Protein AF-A0A1Y3B0F2-F1 (afdb_monomer_lite)

Sequence (289 aa):
STLLEQHYQLDPLVDNLKFLQNGIRQGRKKFSFGDLLLQFHRTFRITFISQYKSFLMQFIYFFFVIILINTFFDSKMTHANTCYSLESDDSFRNVTCRDKLYADALADDYKMNQWFFVILISMSMVSINSLIFDPILKVFRNEHRNRWYSLTTFFFPFMLIRSLQLTIVSLFIALCEYFTVDHLYIDNYHLNWTRFGNFFYFIWLNNCFQQSVGYLLCIIFLGKVEVAVVSSYIVVLCQQFFTGYMFNPYKMKTLPRIILRISEVLSFKTIPNGLMYTIYGLDRCEDET

Organism: Euroglyphus maynei (NCBI:txid6958)

InterPro domains:
  IPR013525 ABC-2 type transporter, transmembrane domain [PF01061] (48-278)

Radius of gyration: 26.37 Å; chains: 1; bounding box: 54×46×98 Å

Foldseek 3Di:
DDPVVVCVVCVVCPVVDDDPPPPDPPDAQDADPVLLVVLLVVLLCCVCPVCVVVLVVLLVVLLVQLLVLLVVFDLCLLVQQPADDPPDPDPPPPQDPVSVVVSVVSPLRVLVSVLSLLLVLLLVLLLSLLVVVQVVVVVVVVCSSVNVHHPCSNVVSNVVSVLVSLLVSLLSSLVSNCVSSPLCVLVVNDDDPVLSVLSSVLSSVSSSLSSVLSNVLSVVCRPNSVSSSVVSSVVSVVLSCLQPSPHDVVPPPPDDPVVNVVSVVSVSNVSSVSNSCSSNPPPSNVVPD

pLDDT: mean 83.91, std 12.56, range [32.62, 97.38]

Structure (mmCIF, N/CA/C/O backbone):
data_AF-A0A1Y3B0F2-F1
#
_entry.id   AF-A0A1Y3B0F2-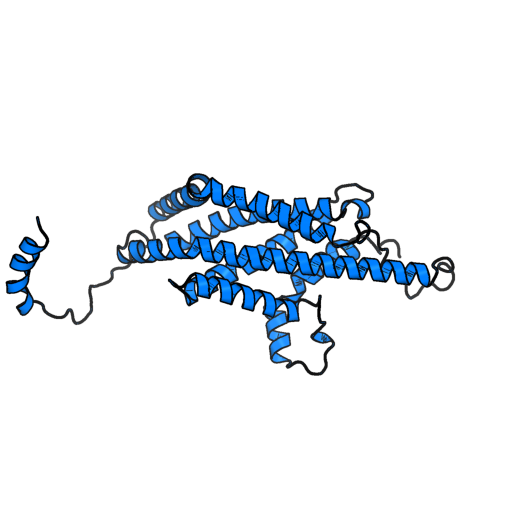F1
#
loop_
_atom_site.group_PDB
_atom_site.id
_atom_site.type_symbol
_atom_site.label_atom_id
_atom_site.label_alt_id
_atom_site.label_comp_id
_atom_site.label_asym_id
_atom_site.label_entity_id
_atom_site.label_seq_id
_atom_site.pdbx_PDB_ins_code
_atom_site.Cartn_x
_atom_site.Cartn_y
_atom_site.Cartn_z
_atom_site.occupancy
_atom_site.B_iso_or_equiv
_atom_site.auth_seq_id
_atom_site.auth_comp_id
_atom_site.auth_asym_id
_atom_site.auth_atom_id
_atom_site.pdbx_PDB_model_num
ATOM 1 N N . SER A 1 1 ? -14.941 13.681 48.321 1.00 50.34 1 SER A N 1
ATOM 2 C CA . SER A 1 1 ? -15.006 12.402 49.043 1.00 50.34 1 SER A CA 1
ATOM 3 C C . SER A 1 1 ? -13.716 11.661 48.776 1.00 50.34 1 SER A C 1
ATOM 5 O O . SER A 1 1 ? -13.352 11.477 47.616 1.00 50.34 1 SER A O 1
ATOM 7 N N . THR A 1 2 ? -12.948 11.408 49.828 1.00 60.81 2 THR A N 1
ATOM 8 C CA . THR A 1 2 ? -11.629 10.769 49.762 1.00 60.81 2 THR A CA 1
ATOM 9 C C . THR A 1 2 ? -11.797 9.250 49.687 1.00 60.81 2 THR A C 1
ATOM 11 O O . THR A 1 2 ? -12.749 8.696 50.226 1.00 60.81 2 THR A O 1
ATOM 14 N N . LEU A 1 3 ? -10.866 8.558 49.023 1.00 56.94 3 LEU A N 1
ATOM 15 C CA . LEU A 1 3 ? -10.848 7.088 48.896 1.00 56.94 3 LEU A CA 1
ATOM 16 C C . LEU A 1 3 ? -10.999 6.360 50.246 1.00 56.94 3 LEU A C 1
ATOM 18 O O . LEU A 1 3 ? -11.606 5.296 50.312 1.00 56.94 3 LEU A O 1
ATOM 22 N N . LEU A 1 4 ? -10.490 6.969 51.319 1.00 73.19 4 LEU A N 1
ATOM 23 C CA . LEU A 1 4 ? -10.595 6.469 52.688 1.00 73.19 4 LEU A CA 1
ATOM 24 C C . LEU A 1 4 ? -12.051 6.433 53.185 1.00 73.19 4 LEU A C 1
ATOM 26 O O . LEU A 1 4 ? -12.480 5.473 53.811 1.00 73.19 4 LEU A O 1
ATOM 30 N N . GLU A 1 5 ? -12.824 7.464 52.859 1.00 73.94 5 GLU A N 1
ATOM 31 C CA . GLU A 1 5 ? -14.229 7.613 53.241 1.00 73.94 5 GLU A CA 1
ATOM 32 C C . GLU A 1 5 ? -15.105 6.559 52.549 1.00 73.94 5 GLU A C 1
ATOM 34 O O . GLU A 1 5 ? -15.994 5.974 53.162 1.00 73.94 5 GLU A O 1
ATOM 39 N N . GLN A 1 6 ? -14.798 6.259 51.282 1.00 66.69 6 GLN A N 1
ATOM 40 C CA . GLN A 1 6 ? -15.451 5.185 50.534 1.00 66.69 6 GLN A CA 1
ATOM 41 C C . GLN A 1 6 ? -15.071 3.803 51.072 1.00 66.69 6 GLN A C 1
ATOM 43 O O . GLN A 1 6 ? -15.925 2.925 51.136 1.00 66.69 6 GLN A O 1
ATOM 48 N N . HIS A 1 7 ? -13.821 3.606 51.500 1.00 74.06 7 HIS A N 1
ATOM 49 C CA . HIS A 1 7 ? -13.378 2.340 52.083 1.00 74.06 7 HIS A CA 1
ATOM 50 C C . HIS A 1 7 ? -14.121 2.024 53.389 1.00 74.06 7 HIS A C 1
ATOM 52 O O . HIS A 1 7 ? -14.706 0.950 53.504 1.00 74.06 7 HIS A O 1
ATOM 58 N N . TYR A 1 8 ? -14.228 3.003 54.295 1.00 78.94 8 TYR A N 1
ATOM 59 C CA . TYR A 1 8 ? -14.995 2.859 55.539 1.00 78.94 8 TYR A CA 1
ATOM 60 C C . TYR A 1 8 ? -16.491 2.599 55.311 1.00 78.94 8 TYR A C 1
ATOM 62 O O . TYR A 1 8 ? -17.131 1.932 56.122 1.00 78.94 8 TYR A O 1
ATOM 70 N N . GLN A 1 9 ? -17.062 3.111 54.217 1.00 74.56 9 GLN A N 1
ATOM 71 C CA . GLN A 1 9 ? -18.457 2.848 53.854 1.00 74.56 9 GLN A CA 1
ATOM 72 C C . GLN A 1 9 ? -18.668 1.461 53.234 1.00 74.56 9 GLN A C 1
ATOM 74 O O . GLN A 1 9 ? -19.745 0.887 53.392 1.00 74.56 9 GLN A O 1
ATOM 79 N N . LEU A 1 10 ? -17.673 0.930 52.516 1.00 71.00 10 LEU A N 1
ATOM 80 C CA . LEU A 1 10 ? -17.784 -0.359 51.834 1.00 71.00 10 LEU A CA 1
ATOM 81 C C . LEU A 1 10 ? -17.439 -1.553 52.724 1.00 71.00 10 LEU A C 1
ATOM 83 O O . LEU A 1 10 ? -18.084 -2.584 52.559 1.00 71.00 10 LEU A O 1
ATOM 87 N N . ASP A 1 11 ? -16.492 -1.431 53.657 1.00 78.12 11 ASP A N 1
ATOM 88 C CA . ASP A 1 11 ? -16.065 -2.521 54.552 1.00 78.12 11 ASP A CA 1
ATOM 89 C C . ASP A 1 11 ? -17.218 -3.276 55.245 1.00 78.12 11 ASP A C 1
ATOM 91 O O . ASP A 1 11 ? -17.247 -4.504 55.157 1.00 78.12 11 ASP A O 1
ATOM 95 N N . PRO A 1 12 ? -18.233 -2.618 55.843 1.00 81.31 12 PRO A N 1
ATOM 96 C CA . PRO A 1 12 ? -19.353 -3.333 56.465 1.00 81.31 12 PRO A CA 1
ATOM 97 C C . PRO A 1 12 ? -20.321 -3.977 55.454 1.00 81.31 12 PRO A C 1
ATOM 99 O O . PRO A 1 12 ? -21.183 -4.770 55.829 1.00 81.31 12 PRO A O 1
ATOM 102 N N . LEU A 1 13 ? -20.221 -3.627 54.168 1.00 75.06 13 LEU A N 1
ATOM 103 C CA . LEU A 1 13 ? -21.045 -4.178 53.089 1.00 75.06 13 LEU A CA 1
ATOM 104 C C . LEU A 1 13 ? -20.361 -5.347 52.370 1.00 75.06 13 LEU A C 1
ATOM 106 O O . LEU A 1 13 ? -21.039 -6.044 51.614 1.00 75.06 13 LEU A O 1
ATOM 110 N N . VAL A 1 14 ? -19.064 -5.586 52.613 1.00 72.56 14 VAL A N 1
ATOM 111 C CA . VAL A 1 14 ? -18.279 -6.652 51.965 1.00 72.56 14 VAL A CA 1
ATOM 112 C C . VAL A 1 14 ? -18.860 -8.034 52.256 1.00 72.56 14 VAL A C 1
ATOM 114 O O . VAL A 1 14 ? -19.023 -8.828 51.331 1.00 72.56 14 VAL A O 1
ATOM 117 N N . ASP A 1 15 ? -19.277 -8.290 53.495 1.00 72.19 15 ASP A N 1
ATOM 118 C CA . ASP A 1 15 ? -19.867 -9.576 53.896 1.00 72.19 15 ASP A CA 1
ATOM 119 C C . ASP A 1 15 ? -21.248 -9.828 53.260 1.00 72.19 15 ASP A C 1
ATOM 121 O O . ASP A 1 15 ? -21.690 -10.969 53.121 1.00 72.19 15 ASP A O 1
ATOM 125 N N . ASN A 1 16 ? -21.919 -8.764 52.805 1.00 70.12 16 ASN A N 1
ATOM 126 C CA . ASN A 1 16 ? -23.189 -8.834 52.081 1.00 70.12 16 ASN A CA 1
ATOM 127 C C . ASN A 1 16 ? -23.012 -8.941 50.556 1.00 70.12 16 ASN A C 1
ATOM 129 O O . ASN A 1 16 ? -24.003 -9.047 49.821 1.00 70.12 16 ASN A O 1
ATOM 133 N N . LEU A 1 17 ? -21.773 -8.926 50.050 1.00 66.88 17 LEU A N 1
ATOM 134 C CA . LEU A 1 17 ? -21.496 -9.089 48.627 1.00 66.88 17 LEU A CA 1
ATOM 135 C C . LEU A 1 17 ? -21.735 -10.542 48.217 1.00 66.88 17 LEU A C 1
ATOM 137 O O . LEU A 1 17 ? -20.906 -11.430 48.396 1.00 66.88 17 LEU A O 1
ATOM 141 N N . LYS A 1 18 ? -22.879 -10.790 47.587 1.00 65.88 18 LYS A N 1
ATOM 142 C CA . LYS A 1 18 ? -23.115 -12.057 46.895 1.00 65.88 18 LYS A CA 1
ATOM 143 C C . LYS A 1 18 ? -22.362 -12.054 45.571 1.00 65.88 18 LYS A C 1
ATOM 145 O O . LYS A 1 18 ? -22.532 -11.144 44.756 1.00 65.88 18 LYS A O 1
ATOM 150 N N . PHE A 1 19 ? -21.583 -13.105 45.322 1.00 58.75 19 PHE A N 1
ATOM 151 C CA . PHE A 1 19 ? -21.046 -13.361 43.990 1.00 58.75 19 PHE A CA 1
ATOM 152 C C . PHE A 1 19 ? -22.208 -13.466 43.001 1.00 58.75 19 PHE A C 1
ATOM 154 O O . PHE A 1 19 ? -23.089 -14.318 43.130 1.00 58.75 19 PHE A O 1
ATOM 161 N N . LEU A 1 20 ? -22.222 -12.572 42.012 1.00 58.69 20 LEU A N 1
ATOM 162 C CA . LEU A 1 20 ? -23.194 -12.623 40.931 1.00 58.69 20 LEU A CA 1
ATOM 163 C C . LEU A 1 20 ? -22.906 -13.899 40.120 1.00 58.69 20 LEU A C 1
ATOM 165 O O . LEU A 1 20 ? -21.947 -13.945 39.354 1.00 58.69 20 LEU A O 1
ATOM 169 N N . GLN A 1 21 ? -23.718 -14.942 40.327 1.00 55.50 21 GLN A N 1
ATOM 170 C CA . GLN A 1 21 ? -23.564 -16.280 39.725 1.00 55.50 21 GLN A CA 1
ATOM 171 C C . GLN A 1 21 ? -23.452 -16.224 38.194 1.00 55.50 21 GLN A C 1
ATOM 173 O O . GLN A 1 21 ? -22.700 -16.970 37.576 1.00 55.50 21 GLN A O 1
ATOM 178 N N . ASN A 1 22 ? -24.155 -15.261 37.603 1.00 52.84 22 ASN A N 1
ATOM 179 C CA . ASN A 1 22 ? -23.904 -14.763 36.264 1.00 52.84 22 ASN A CA 1
ATOM 180 C C . ASN A 1 22 ? -23.286 -13.382 36.465 1.00 52.84 22 ASN A C 1
ATOM 182 O O . ASN A 1 22 ? -24.008 -12.504 36.934 1.00 52.84 22 ASN A O 1
ATOM 186 N N . GLY A 1 23 ? -21.994 -13.179 36.176 1.00 57.56 23 GLY A N 1
ATOM 187 C CA . GLY A 1 23 ? -21.336 -11.868 36.302 1.00 57.56 23 GLY A CA 1
ATOM 188 C C . GLY A 1 23 ? -22.165 -10.728 35.685 1.00 57.56 23 GLY A C 1
ATOM 189 O O . GLY A 1 23 ? -23.075 -10.992 34.902 1.00 57.56 23 GLY A O 1
ATOM 190 N N . ILE A 1 24 ? -21.882 -9.465 36.047 1.00 59.78 24 ILE A N 1
ATOM 191 C CA . ILE A 1 24 ? -22.670 -8.265 35.664 1.00 59.78 24 ILE A CA 1
ATOM 192 C C . ILE A 1 24 ? -23.303 -8.450 34.281 1.00 59.78 24 ILE A C 1
ATOM 194 O O . ILE A 1 24 ? -22.562 -8.510 33.300 1.00 59.78 24 ILE A O 1
ATOM 198 N N . ARG A 1 25 ? -24.645 -8.556 34.195 1.00 52.09 25 ARG A N 1
ATOM 199 C CA . ARG A 1 25 ? -25.365 -8.752 32.921 1.00 52.09 25 ARG A CA 1
ATOM 200 C C . ARG A 1 25 ? -24.867 -7.714 31.913 1.00 52.09 25 ARG A C 1
ATOM 202 O O . ARG A 1 25 ? -25.221 -6.531 31.978 1.00 52.09 25 ARG A O 1
ATOM 209 N N . GLN A 1 26 ? -24.002 -8.150 30.998 1.00 56.47 26 GLN A N 1
ATOM 210 C CA . GLN A 1 26 ? -23.430 -7.306 29.959 1.00 56.47 26 GLN A CA 1
ATOM 211 C C . GLN A 1 26 ? -24.457 -7.147 28.843 1.00 56.47 26 GLN A C 1
ATOM 213 O O . GLN A 1 26 ? -24.377 -7.793 27.803 1.00 56.47 26 GLN A O 1
ATOM 218 N N . GLY A 1 27 ? -25.459 -6.297 29.072 1.00 62.53 27 GLY A N 1
ATOM 219 C CA . GLY A 1 27 ? -26.345 -5.854 28.002 1.00 62.53 27 GLY A CA 1
ATOM 220 C C . GLY A 1 27 ? -25.510 -5.157 26.931 1.00 62.53 27 GLY A C 1
ATOM 221 O O . GLY A 1 27 ? -24.913 -4.116 27.201 1.00 62.53 27 GLY A O 1
ATOM 222 N N . ARG A 1 28 ? -25.426 -5.742 25.735 1.00 71.31 28 ARG A N 1
ATOM 223 C CA . ARG A 1 28 ? -24.764 -5.111 24.587 1.00 71.31 28 ARG A CA 1
ATOM 224 C C . ARG A 1 28 ? -25.656 -3.978 24.078 1.00 71.31 28 ARG A C 1
ATOM 226 O O . ARG A 1 28 ? -26.852 -4.195 23.877 1.00 71.31 28 ARG A O 1
ATOM 233 N N . LYS A 1 29 ? -25.095 -2.781 23.862 1.00 82.12 29 LYS A N 1
ATOM 234 C CA . LYS A 1 29 ? -25.834 -1.693 23.201 1.00 82.12 29 LYS A CA 1
ATOM 235 C C . LYS A 1 29 ? -26.156 -2.144 21.775 1.00 82.12 29 LYS A C 1
ATOM 237 O O . LYS A 1 29 ? -25.271 -2.623 21.063 1.00 82.12 29 LYS A O 1
ATOM 242 N N . LYS A 1 30 ? -27.425 -2.040 21.380 1.00 84.69 30 LYS A N 1
ATOM 243 C CA . LYS A 1 30 ? -27.847 -2.329 20.005 1.00 84.69 30 LYS A CA 1
ATOM 244 C C . LYS A 1 30 ? -27.261 -1.283 19.056 1.00 84.69 30 LYS A C 1
ATOM 246 O O . LYS A 1 30 ? -26.916 -0.179 19.471 1.00 84.69 30 LYS A O 1
ATOM 251 N N . PHE A 1 31 ? -27.142 -1.655 17.789 1.00 87.62 31 PHE A N 1
ATOM 252 C CA . PHE A 1 31 ? -26.700 -0.743 16.745 1.00 87.62 31 PHE A CA 1
ATOM 253 C C . PHE A 1 31 ? -27.632 0.477 16.657 1.00 87.62 31 PHE A C 1
ATOM 255 O O . PHE A 1 31 ? -28.853 0.332 16.698 1.00 87.62 31 PHE A O 1
ATOM 262 N N . SER A 1 32 ? -27.041 1.664 16.528 1.00 89.56 32 SER A N 1
ATOM 263 C CA . SER A 1 32 ? -27.742 2.932 16.333 1.00 89.56 32 SER A CA 1
ATOM 264 C C . SER A 1 32 ? -27.035 3.737 15.247 1.00 89.56 32 SER A C 1
ATOM 266 O O . SER A 1 32 ? -25.811 3.888 15.277 1.00 89.56 32 SER A O 1
ATOM 268 N N . PHE A 1 33 ? -27.807 4.278 14.303 1.00 90.44 33 PHE A N 1
ATOM 269 C CA . PHE A 1 33 ? -27.284 5.131 13.233 1.00 90.44 33 PHE A CA 1
ATOM 270 C C . PHE A 1 33 ? -26.715 6.454 13.759 1.00 90.44 33 PHE A C 1
ATOM 272 O O . PHE A 1 33 ? -25.724 6.943 13.223 1.00 90.44 33 PHE A O 1
ATOM 279 N N . GLY A 1 34 ? -27.284 7.004 14.837 1.00 90.94 34 GLY A N 1
ATOM 280 C CA . GLY A 1 34 ? -26.758 8.223 15.459 1.00 90.94 34 GLY A CA 1
ATOM 281 C C . GLY A 1 34 ? -25.342 8.023 16.003 1.00 90.94 34 GLY A C 1
ATOM 282 O O . GLY A 1 34 ? -24.455 8.835 15.747 1.00 90.94 34 GLY A O 1
ATOM 283 N N . ASP A 1 35 ? -25.099 6.886 16.665 1.00 89.50 35 ASP A N 1
ATOM 284 C CA . ASP A 1 35 ? -23.760 6.540 17.149 1.00 89.50 35 ASP A CA 1
ATOM 285 C C . ASP A 1 35 ? -22.781 6.320 15.983 1.00 89.50 35 ASP A C 1
ATOM 287 O O . ASP A 1 35 ? -21.602 6.644 16.100 1.00 89.50 35 ASP A O 1
ATOM 291 N N . LEU A 1 36 ? -23.258 5.784 14.852 1.00 92.25 36 LEU A N 1
ATOM 292 C CA . LEU A 1 36 ? -22.433 5.549 13.664 1.00 92.25 36 LEU A CA 1
ATOM 293 C C . LEU A 1 36 ? -21.934 6.867 13.072 1.00 92.25 36 LEU A C 1
ATOM 295 O O . LEU A 1 36 ? -20.734 7.023 12.858 1.00 92.25 36 LEU A O 1
ATOM 299 N N . LEU A 1 37 ? -22.835 7.826 12.849 1.00 93.06 37 LEU A N 1
ATOM 300 C CA . LEU A 1 37 ? -22.481 9.145 12.317 1.00 93.06 37 LEU A CA 1
ATOM 301 C C . LEU A 1 37 ? -21.540 9.903 13.259 1.00 93.06 37 LEU A C 1
ATOM 303 O O . LEU A 1 37 ? -20.567 10.510 12.808 1.00 93.06 37 LEU A O 1
ATOM 307 N N . LEU A 1 38 ? -21.775 9.807 14.571 1.00 92.81 38 LEU A N 1
ATOM 308 C CA . LEU A 1 38 ? -20.876 10.376 15.571 1.00 92.81 38 LEU A CA 1
ATOM 309 C C . LEU A 1 38 ? -19.469 9.764 15.469 1.00 92.81 38 LEU A C 1
ATOM 311 O O . LEU A 1 38 ? -18.477 10.494 15.499 1.00 92.81 38 LEU A O 1
ATOM 315 N N . GLN A 1 39 ? -19.370 8.440 15.313 1.00 93.06 39 GLN A N 1
ATOM 316 C CA . GLN A 1 39 ? -18.084 7.756 15.168 1.00 93.06 39 GLN A CA 1
ATOM 317 C C . GLN A 1 39 ? -17.379 8.072 13.847 1.00 93.06 39 GLN A C 1
ATOM 319 O O . GLN A 1 39 ? -16.153 8.195 13.842 1.00 93.06 39 GLN A O 1
ATOM 324 N N . PHE A 1 40 ? -18.118 8.289 12.756 1.00 93.75 40 PHE A N 1
ATOM 325 C CA . PHE A 1 40 ? -17.555 8.836 11.517 1.00 93.75 40 PHE A CA 1
ATOM 326 C C . PHE A 1 40 ? -16.922 10.203 11.754 1.00 93.75 40 PHE A C 1
ATOM 328 O O . PHE A 1 40 ? -15.733 10.382 11.491 1.00 93.75 40 PHE A O 1
ATOM 335 N N . HIS A 1 41 ? -17.678 11.146 12.317 1.00 93.88 41 HIS A N 1
ATOM 336 C CA . HIS A 1 41 ? -17.168 12.489 12.579 1.00 93.88 41 HIS A CA 1
ATOM 337 C C . HIS A 1 41 ? -15.944 12.465 13.508 1.00 93.88 41 HIS A C 1
ATOM 339 O O . HIS A 1 41 ? -14.932 13.120 13.245 1.00 93.88 41 HIS A O 1
ATOM 345 N N . ARG A 1 42 ? -16.000 11.658 14.574 1.00 92.50 42 ARG A N 1
ATOM 346 C CA . ARG A 1 42 ? -14.906 11.516 15.538 1.00 92.50 42 ARG A CA 1
ATOM 347 C C . ARG A 1 42 ? -13.650 10.935 14.894 1.00 92.50 42 ARG A C 1
ATOM 349 O O . ARG A 1 42 ? -12.576 11.512 15.044 1.00 92.50 42 ARG A O 1
ATOM 356 N N . THR A 1 43 ? -13.772 9.820 14.180 1.00 92.44 43 THR A N 1
ATOM 357 C CA . THR A 1 43 ? -12.631 9.148 13.541 1.00 92.44 43 THR A CA 1
ATOM 358 C C . THR A 1 43 ? -12.003 10.039 12.471 1.00 92.44 43 THR A C 1
ATOM 360 O O . THR A 1 43 ? -10.777 10.105 12.367 1.00 92.44 43 THR A O 1
ATOM 363 N N . PHE A 1 44 ? -12.825 10.786 11.728 1.00 93.31 44 PHE A N 1
ATOM 364 C CA . PHE A 1 44 ? -12.363 11.730 10.716 1.00 93.31 44 PHE A CA 1
ATOM 365 C C . PHE A 1 44 ? -11.537 12.842 11.362 1.00 93.31 44 PHE A C 1
ATOM 367 O O . PHE A 1 44 ? -10.398 13.089 10.968 1.00 93.31 44 PHE A O 1
ATOM 374 N N . ARG A 1 45 ? -12.068 13.452 12.428 1.00 93.19 45 ARG A N 1
ATOM 375 C CA . ARG A 1 45 ? -11.371 14.498 13.179 1.00 93.19 45 ARG A CA 1
ATOM 376 C C . ARG A 1 45 ? -10.082 13.985 13.819 1.00 93.19 45 ARG A C 1
ATOM 378 O O . ARG A 1 45 ? -9.076 14.685 13.781 1.00 93.19 45 ARG A O 1
ATOM 385 N N . ILE A 1 46 ? -10.071 12.779 14.383 1.00 90.69 46 ILE A N 1
ATOM 386 C CA . ILE A 1 46 ? -8.844 12.200 14.952 1.00 90.69 46 ILE A CA 1
ATOM 387 C C . ILE A 1 46 ? -7.790 12.020 13.857 1.00 90.69 46 ILE A C 1
ATOM 389 O O . ILE A 1 46 ? -6.659 12.466 14.031 1.00 90.69 46 ILE A O 1
ATOM 393 N N . THR A 1 47 ? -8.175 11.431 12.726 1.00 88.69 47 THR A N 1
ATOM 394 C CA . THR A 1 47 ? -7.248 11.070 11.648 1.00 88.69 47 THR A CA 1
ATOM 395 C C . THR A 1 47 ? -6.680 12.299 10.935 1.00 88.69 47 THR A C 1
ATOM 397 O O . THR A 1 47 ? -5.465 12.418 10.805 1.00 88.69 47 THR A O 1
ATOM 400 N N . PHE A 1 48 ? -7.535 13.235 10.514 1.00 90.12 48 PHE A N 1
ATOM 401 C CA . PHE A 1 48 ? -7.124 14.354 9.657 1.00 90.12 48 PHE A CA 1
ATOM 402 C C . PHE A 1 48 ? -6.830 15.652 10.405 1.00 90.12 48 PHE A C 1
ATOM 404 O O . PHE A 1 48 ? -6.043 16.454 9.917 1.00 90.12 48 PHE A O 1
ATOM 411 N N . ILE A 1 49 ? -7.435 15.877 11.577 1.00 90.19 49 ILE A N 1
ATOM 412 C CA . ILE A 1 49 ? -7.274 17.137 12.324 1.00 90.19 49 ILE A CA 1
ATOM 413 C C . ILE A 1 49 ? -6.336 16.936 13.513 1.00 90.19 49 ILE A C 1
ATOM 415 O O . ILE A 1 49 ? -5.373 17.675 13.668 1.00 90.19 49 ILE A O 1
ATOM 419 N N . SER A 1 50 ? -6.577 15.931 14.356 1.00 87.81 50 SER A N 1
ATOM 420 C CA . SER A 1 50 ? -5.764 15.722 15.561 1.00 87.81 50 SER A CA 1
ATOM 421 C C . SER A 1 50 ? -4.391 15.129 15.242 1.00 87.81 50 SER A C 1
ATOM 423 O O . SER A 1 50 ? -3.399 15.535 15.841 1.00 87.81 50 SER A O 1
ATOM 425 N N . GLN A 1 51 ? -4.325 14.168 14.318 1.00 88.50 51 GLN A N 1
ATOM 426 C CA . GLN A 1 51 ? -3.096 13.464 13.932 1.00 88.50 51 GLN A CA 1
ATOM 427 C C . GLN A 1 51 ? -2.493 13.989 12.619 1.00 88.50 51 GLN A C 1
ATOM 429 O O . GLN A 1 51 ? -1.678 13.308 11.995 1.00 88.50 51 GLN A O 1
ATOM 434 N N . TYR A 1 52 ? -2.838 15.217 12.214 1.00 89.00 52 TYR A N 1
ATOM 435 C CA . TYR A 1 52 ? -2.406 15.794 10.937 1.00 89.00 52 TYR A CA 1
ATOM 436 C C . TYR A 1 52 ? -0.877 15.823 10.775 1.00 89.00 52 TYR A C 1
ATOM 438 O O . TYR A 1 52 ? -0.374 15.567 9.688 1.00 89.00 52 TYR A O 1
ATOM 446 N N . LYS A 1 53 ? -0.120 16.062 11.858 1.00 90.56 53 LYS A N 1
ATOM 447 C CA . LYS A 1 53 ? 1.353 16.037 11.827 1.00 90.56 53 LYS A CA 1
ATOM 448 C C . LYS A 1 53 ? 1.880 14.654 11.460 1.00 90.56 53 LYS A C 1
ATOM 450 O O . LYS A 1 53 ? 2.713 14.536 10.572 1.00 90.56 53 LYS A O 1
ATOM 455 N N . SER A 1 54 ? 1.374 13.607 12.113 1.00 88.56 54 SER A N 1
ATOM 456 C CA . SER A 1 54 ? 1.760 12.225 11.815 1.00 88.56 54 SER A CA 1
ATOM 457 C C . SER A 1 54 ? 1.379 11.831 10.392 1.00 88.56 54 SER A C 1
ATOM 459 O O . SER A 1 54 ? 2.143 11.130 9.744 1.00 88.56 54 SER A O 1
ATOM 461 N N . PHE A 1 55 ? 0.234 12.307 9.896 1.00 90.69 55 PHE A N 1
ATOM 462 C CA . PHE A 1 55 ? -0.172 12.122 8.505 1.00 90.69 55 PHE A CA 1
ATOM 463 C C . PHE A 1 55 ? 0.779 12.829 7.525 1.00 90.69 55 PHE A C 1
ATOM 465 O O . PHE A 1 55 ? 1.285 12.186 6.614 1.00 90.69 55 PHE A O 1
ATOM 472 N N . LEU A 1 56 ? 1.104 14.109 7.743 1.00 92.94 56 LEU A N 1
ATOM 473 C CA . LEU A 1 56 ? 2.024 14.870 6.885 1.00 92.94 56 LEU A CA 1
ATOM 474 C C . LEU A 1 56 ? 3.448 14.294 6.875 1.00 92.94 56 LEU A C 1
ATOM 476 O O . LEU A 1 56 ? 4.083 14.229 5.825 1.00 92.94 56 LEU A O 1
ATOM 480 N N . MET A 1 57 ? 3.935 13.811 8.021 1.00 93.00 57 MET A N 1
ATOM 481 C CA . MET A 1 57 ? 5.257 13.184 8.115 1.00 93.00 57 MET A CA 1
ATOM 482 C C . MET A 1 57 ? 5.378 11.901 7.280 1.00 93.00 57 MET A C 1
ATOM 484 O O . MET A 1 57 ? 6.490 11.560 6.885 1.00 93.00 57 MET A O 1
ATOM 488 N N . GLN A 1 58 ? 4.272 11.210 6.967 1.00 94.06 58 GLN A N 1
ATOM 489 C CA . GLN A 1 58 ? 4.306 10.034 6.085 1.00 94.06 58 GLN A CA 1
ATOM 490 C C . GLN A 1 58 ? 4.741 10.409 4.667 1.00 94.06 58 GLN A C 1
ATOM 492 O O . GLN A 1 58 ? 5.544 9.694 4.079 1.00 94.06 58 GLN A O 1
ATOM 497 N N . PHE A 1 59 ? 4.273 11.544 4.139 1.00 95.75 59 PHE A N 1
ATOM 498 C CA . PHE A 1 59 ? 4.656 12.017 2.804 1.00 95.75 59 PHE A CA 1
ATOM 499 C C . PHE A 1 59 ? 6.153 12.309 2.732 1.00 95.75 59 PHE A C 1
ATOM 501 O O . PHE A 1 59 ? 6.837 11.822 1.839 1.00 95.75 59 PHE A O 1
ATOM 508 N N . ILE A 1 60 ? 6.674 13.039 3.722 1.00 95.75 60 ILE A N 1
ATOM 509 C CA . ILE A 1 60 ? 8.105 13.352 3.815 1.00 95.75 60 ILE A CA 1
ATOM 510 C C . ILE A 1 60 ? 8.921 12.058 3.907 1.00 95.75 60 ILE A C 1
ATOM 512 O O . ILE A 1 60 ? 9.882 11.878 3.165 1.00 95.75 60 ILE A O 1
ATOM 516 N N . TYR A 1 61 ? 8.513 11.135 4.780 1.00 95.38 61 TYR A N 1
ATOM 517 C CA . TYR A 1 61 ? 9.181 9.850 4.950 1.00 95.38 61 TYR A CA 1
ATOM 518 C C . TYR A 1 61 ? 9.239 9.046 3.644 1.00 95.38 61 TYR A C 1
ATOM 520 O O . TYR A 1 61 ? 10.322 8.643 3.226 1.00 95.38 61 TYR A O 1
ATOM 528 N N . PHE A 1 62 ? 8.099 8.844 2.976 1.00 96.06 62 PHE A N 1
ATOM 529 C CA . PHE A 1 62 ? 8.055 8.058 1.745 1.00 96.06 62 PHE A CA 1
ATOM 530 C C . PHE A 1 62 ? 8.803 8.729 0.595 1.00 96.06 62 PHE A C 1
ATOM 532 O O . PHE A 1 62 ? 9.475 8.034 -0.157 1.00 96.06 62 PHE A O 1
ATOM 539 N N . PHE A 1 63 ? 8.764 10.059 0.500 1.00 95.69 63 PHE A N 1
ATOM 540 C CA . PHE A 1 63 ? 9.543 10.802 -0.487 1.00 95.69 63 PHE A CA 1
ATOM 541 C C . PHE A 1 63 ? 11.048 10.543 -0.341 1.00 95.69 63 PHE A C 1
ATOM 543 O O . PHE A 1 63 ? 11.712 10.187 -1.312 1.00 95.69 63 PHE A O 1
ATOM 550 N N . PHE A 1 64 ? 11.582 10.645 0.882 1.00 95.19 64 PHE A N 1
ATOM 551 C CA . PHE A 1 64 ? 12.997 10.367 1.136 1.00 95.19 64 PHE A CA 1
ATOM 552 C C . PHE A 1 64 ? 13.367 8.906 0.887 1.00 95.19 64 PHE A C 1
ATOM 554 O O . PHE A 1 64 ? 14.422 8.644 0.318 1.00 95.19 64 PHE A O 1
ATOM 561 N N . VAL A 1 65 ? 12.514 7.960 1.291 1.00 94.19 65 VAL A N 1
ATOM 562 C CA . VAL A 1 65 ? 12.752 6.528 1.053 1.00 94.19 65 VAL A CA 1
ATOM 563 C C . VAL A 1 65 ? 12.809 6.227 -0.444 1.00 94.19 65 VAL A C 1
ATOM 565 O O . VAL A 1 65 ? 13.740 5.561 -0.880 1.00 94.19 65 VAL A O 1
ATOM 568 N N . ILE A 1 66 ? 11.866 6.753 -1.228 1.00 94.62 66 ILE A N 1
ATOM 569 C CA . ILE A 1 66 ? 11.809 6.564 -2.684 1.00 94.62 66 ILE A CA 1
ATOM 570 C C . ILE A 1 66 ? 13.065 7.115 -3.360 1.00 94.62 66 ILE A C 1
ATOM 572 O O . ILE A 1 66 ? 13.714 6.409 -4.127 1.00 94.62 66 ILE A O 1
ATOM 576 N N . ILE A 1 67 ? 13.459 8.348 -3.032 1.00 93.12 67 ILE A N 1
ATOM 577 C CA . ILE A 1 67 ? 14.678 8.946 -3.590 1.00 93.12 67 ILE A CA 1
ATOM 578 C C . ILE A 1 67 ? 15.903 8.113 -3.223 1.00 93.12 67 ILE A C 1
ATOM 580 O O . ILE A 1 67 ? 16.713 7.805 -4.090 1.00 93.12 67 ILE A O 1
ATOM 584 N N . LEU A 1 68 ? 16.031 7.721 -1.953 1.00 93.00 68 LEU A N 1
ATOM 585 C CA . LEU A 1 68 ? 17.174 6.944 -1.488 1.00 93.00 68 LEU A CA 1
ATOM 586 C C . LEU A 1 68 ? 17.285 5.606 -2.225 1.00 93.00 68 LEU A C 1
ATOM 588 O O . LEU A 1 68 ? 18.377 5.257 -2.658 1.00 93.00 68 LEU A O 1
ATOM 592 N N . ILE A 1 69 ? 16.180 4.882 -2.415 1.00 92.31 69 ILE A N 1
ATOM 593 C CA . ILE A 1 69 ? 16.179 3.626 -3.177 1.00 92.31 69 ILE A CA 1
ATOM 594 C C . ILE A 1 69 ? 16.656 3.880 -4.608 1.00 92.31 69 ILE A C 1
ATOM 596 O O . ILE A 1 69 ? 17.617 3.253 -5.048 1.00 92.31 69 ILE A O 1
ATOM 600 N N . ASN A 1 70 ? 16.062 4.859 -5.290 1.00 90.31 70 ASN A N 1
ATOM 601 C CA . ASN A 1 70 ? 16.346 5.124 -6.698 1.00 90.31 70 ASN A CA 1
ATOM 602 C C . ASN A 1 70 ? 17.781 5.625 -6.945 1.00 90.31 70 ASN A C 1
ATOM 604 O O . ASN A 1 70 ? 18.308 5.430 -8.034 1.00 90.31 70 ASN A O 1
ATOM 608 N N . THR A 1 71 ? 18.467 6.193 -5.943 1.00 90.06 71 THR A N 1
ATOM 609 C CA . THR A 1 71 ? 19.894 6.556 -6.078 1.00 90.06 71 THR A CA 1
ATOM 610 C C . THR A 1 71 ? 20.851 5.365 -6.185 1.00 90.06 71 THR A C 1
ATOM 612 O O . THR A 1 71 ? 21.991 5.555 -6.605 1.00 90.06 71 THR A O 1
ATOM 615 N N . PHE A 1 72 ? 20.427 4.152 -5.811 1.00 89.88 72 PHE A N 1
ATOM 616 C CA . PHE A 1 72 ? 21.269 2.951 -5.890 1.00 89.88 72 PHE A CA 1
ATOM 617 C C . PHE A 1 72 ? 21.247 2.262 -7.260 1.00 89.88 72 PHE A C 1
ATOM 619 O O . PHE A 1 72 ? 22.064 1.371 -7.486 1.00 89.88 72 PHE A O 1
ATOM 626 N N . PHE A 1 73 ? 20.338 2.651 -8.154 1.00 90.06 73 PHE A N 1
ATOM 627 C CA . PHE A 1 73 ? 20.092 1.967 -9.423 1.00 90.06 73 PHE A CA 1
ATOM 628 C C . PHE A 1 73 ? 20.292 2.900 -10.624 1.00 90.06 73 PHE A C 1
ATOM 630 O O . PHE A 1 73 ? 20.266 4.124 -10.489 1.00 90.06 73 PHE A O 1
ATOM 637 N N . ASP A 1 74 ? 20.502 2.322 -11.810 1.00 84.94 74 ASP A N 1
ATOM 638 C CA . ASP A 1 74 ? 20.658 3.089 -13.051 1.00 84.94 74 ASP A CA 1
ATOM 639 C C .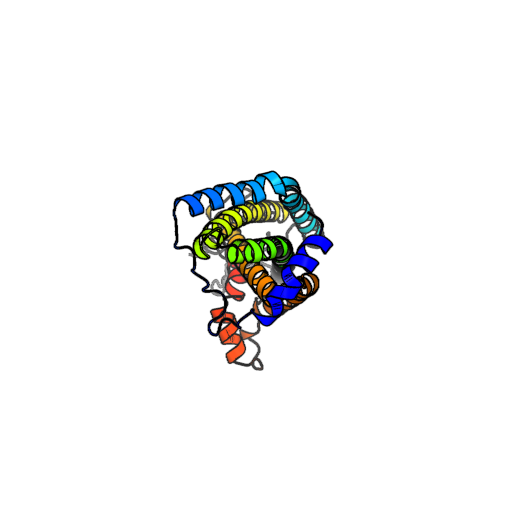 ASP A 1 74 ? 19.336 3.776 -13.431 1.00 84.94 74 ASP A C 1
ATOM 641 O O . ASP A 1 74 ? 18.284 3.139 -13.516 1.00 84.94 74 ASP A O 1
ATOM 645 N N . SER A 1 75 ? 19.379 5.079 -13.713 1.00 83.94 75 SER A N 1
ATOM 646 C CA . SER A 1 75 ? 18.200 5.852 -14.117 1.00 83.94 75 SER A CA 1
ATOM 647 C C . SER A 1 75 ? 17.576 5.373 -15.431 1.00 83.94 75 SER A C 1
ATOM 649 O O . SER A 1 75 ? 16.417 5.678 -15.698 1.00 83.94 75 SER A O 1
ATOM 651 N N . LYS A 1 76 ? 18.309 4.598 -16.239 1.00 85.56 76 LYS A N 1
ATOM 652 C CA . LYS A 1 76 ? 17.836 4.025 -17.509 1.00 85.56 76 LYS A CA 1
ATOM 653 C C . LYS A 1 76 ? 17.227 2.632 -17.371 1.00 85.56 76 LYS A C 1
ATOM 655 O O . LYS A 1 76 ? 16.927 1.999 -18.380 1.00 85.56 76 LYS A O 1
ATOM 660 N N . MET A 1 77 ? 17.020 2.137 -16.151 1.00 85.69 77 MET A N 1
ATOM 661 C CA . MET A 1 77 ? 16.471 0.797 -15.908 1.00 85.69 77 MET A CA 1
ATOM 662 C C . MET A 1 77 ? 15.127 0.537 -16.613 1.00 85.69 77 MET A C 1
ATOM 664 O O . MET A 1 77 ? 14.830 -0.597 -16.961 1.00 85.69 77 MET A O 1
ATOM 668 N N . THR A 1 78 ? 14.313 1.567 -16.868 1.00 82.06 78 THR A N 1
ATOM 669 C CA . THR A 1 78 ? 13.021 1.455 -17.572 1.00 82.06 78 THR A CA 1
ATOM 670 C C . THR A 1 78 ? 13.146 1.475 -19.091 1.00 82.06 78 THR A C 1
ATOM 672 O O . THR A 1 78 ? 12.167 1.185 -19.779 1.00 82.06 78 THR A O 1
ATOM 675 N N . HIS A 1 79 ? 14.327 1.791 -19.631 1.00 83.56 79 HIS A N 1
ATOM 676 C CA . HIS A 1 79 ? 14.573 1.952 -21.069 1.00 83.56 79 HIS A CA 1
ATOM 677 C C . HIS A 1 79 ? 14.859 0.615 -21.770 1.00 83.56 79 HIS A C 1
ATOM 679 O O . HIS A 1 79 ? 15.021 0.581 -22.986 1.00 83.56 79 HIS A O 1
ATOM 685 N N . ALA A 1 80 ? 14.920 -0.490 -21.023 1.00 78.50 80 ALA A N 1
ATOM 686 C CA . ALA A 1 80 ? 15.167 -1.812 -21.580 1.00 78.50 80 ALA A CA 1
ATOM 687 C C . ALA A 1 80 ? 14.050 -2.242 -22.548 1.00 78.50 80 ALA A C 1
ATOM 689 O O . ALA A 1 80 ? 12.872 -2.278 -22.182 1.00 78.50 80 ALA A O 1
ATOM 690 N N . ASN A 1 81 ? 14.437 -2.640 -23.761 1.00 71.38 81 ASN A N 1
ATOM 691 C CA . ASN A 1 81 ? 13.554 -3.320 -24.703 1.00 71.38 81 ASN A CA 1
ATOM 692 C C . ASN A 1 81 ? 13.641 -4.829 -24.456 1.00 71.38 81 ASN A C 1
ATOM 694 O O . ASN A 1 81 ? 14.667 -5.450 -24.722 1.00 71.38 81 ASN A O 1
ATOM 698 N N . THR A 1 82 ? 12.573 -5.409 -23.909 1.00 66.44 82 THR A N 1
ATOM 699 C CA . THR A 1 82 ? 12.498 -6.839 -23.556 1.00 66.44 82 THR A CA 1
ATOM 700 C C . THR A 1 82 ? 11.645 -7.663 -24.524 1.00 66.44 82 THR A C 1
ATOM 702 O O . THR A 1 82 ? 11.557 -8.882 -24.376 1.00 66.44 82 THR A O 1
ATOM 705 N N . CYS A 1 83 ? 11.050 -7.024 -25.534 1.00 67.50 83 CYS A N 1
ATOM 706 C CA . CYS A 1 83 ? 10.316 -7.686 -26.607 1.00 67.50 83 CYS A CA 1
ATOM 707 C C . CYS A 1 83 ? 11.304 -8.236 -27.637 1.00 67.50 83 CYS A C 1
ATOM 709 O O . CYS A 1 83 ? 11.962 -7.477 -28.349 1.00 67.50 83 CYS A O 1
ATOM 711 N N . TYR A 1 84 ? 11.427 -9.559 -27.680 1.00 60.91 84 TYR A N 1
ATOM 712 C CA . TYR A 1 84 ? 12.197 -10.267 -28.692 1.00 60.91 84 TYR A CA 1
ATOM 713 C C . TYR A 1 84 ? 11.304 -11.352 -29.295 1.00 60.91 84 TYR A C 1
ATOM 715 O O . TYR A 1 84 ? 11.023 -12.346 -28.619 1.00 60.91 84 TYR A O 1
ATOM 723 N N . SER A 1 85 ? 10.881 -11.180 -30.547 1.00 52.03 85 SER A N 1
ATOM 724 C CA . SER A 1 85 ? 10.220 -12.233 -31.319 1.00 52.03 85 SER A CA 1
ATOM 725 C C . SER A 1 85 ? 11.087 -13.506 -31.356 1.00 52.03 85 SER 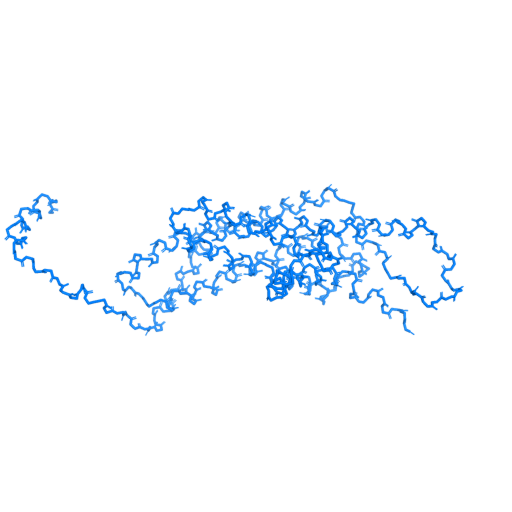A C 1
ATOM 727 O O . SER A 1 85 ? 12.304 -13.458 -31.569 1.00 52.03 85 SER A O 1
ATOM 729 N N . LEU A 1 86 ? 10.458 -14.661 -31.118 1.00 46.31 86 LEU A N 1
ATOM 730 C CA . LEU A 1 86 ? 11.104 -15.977 -31.200 1.00 46.31 86 LEU A CA 1
ATOM 731 C C . LEU A 1 86 ? 10.980 -16.606 -32.603 1.00 46.31 86 LEU A C 1
ATOM 733 O O . LEU A 1 86 ? 11.624 -17.619 -32.859 1.00 46.31 86 LEU A O 1
ATOM 737 N N . GLU A 1 87 ? 10.152 -16.029 -33.485 1.00 47.91 87 GLU A N 1
ATOM 738 C CA . GLU A 1 87 ? 9.731 -16.623 -34.769 1.00 47.91 87 GLU A CA 1
ATOM 739 C C . GLU A 1 87 ? 10.126 -15.819 -36.020 1.00 47.91 87 GLU A C 1
ATOM 741 O O . GLU A 1 87 ? 9.986 -16.327 -37.131 1.00 47.91 87 GLU A O 1
ATOM 746 N N . SER A 1 88 ? 10.669 -14.604 -35.901 1.00 44.00 88 SER A N 1
ATOM 747 C CA . SER A 1 88 ? 11.135 -13.857 -37.077 1.00 44.00 88 SER A CA 1
ATOM 748 C C . SER A 1 88 ? 12.592 -14.186 -37.407 1.00 44.00 88 SER A C 1
ATOM 750 O O . SER A 1 88 ? 13.518 -13.452 -37.040 1.00 44.00 88 SER A O 1
ATOM 752 N N . ASP A 1 89 ? 12.782 -15.284 -38.133 1.00 49.38 89 ASP A N 1
ATOM 753 C CA . ASP A 1 89 ? 13.965 -15.461 -38.967 1.00 49.38 89 ASP A CA 1
ATOM 754 C C . ASP A 1 89 ? 14.091 -14.264 -39.941 1.00 49.38 89 ASP A C 1
ATOM 756 O O . ASP A 1 89 ? 13.128 -13.794 -40.546 1.00 49.38 89 ASP A O 1
ATOM 760 N N . ASP A 1 90 ? 15.322 -13.766 -40.054 1.00 49.25 90 ASP A N 1
ATOM 761 C CA . ASP A 1 90 ? 15.863 -12.866 -41.083 1.00 49.25 90 ASP A CA 1
ATOM 762 C C . ASP A 1 90 ? 15.679 -11.332 -41.015 1.00 49.25 90 ASP A C 1
ATOM 764 O O . ASP A 1 90 ? 16.480 -10.644 -41.654 1.00 49.25 90 ASP A O 1
ATOM 768 N N . SER A 1 91 ? 14.796 -10.734 -40.199 1.00 49.88 91 SER A N 1
ATOM 769 C CA . SER A 1 91 ? 14.718 -9.249 -40.086 1.00 49.88 91 SER A CA 1
ATOM 770 C C . SER A 1 91 ? 15.468 -8.632 -38.888 1.00 49.88 91 SER A C 1
ATOM 772 O O . SER A 1 91 ? 15.872 -7.470 -38.949 1.00 49.88 91 SER A O 1
ATOM 774 N N . PHE A 1 92 ? 15.758 -9.403 -37.832 1.00 52.06 92 PHE A N 1
ATOM 775 C CA . PHE A 1 92 ? 16.415 -8.934 -36.593 1.00 52.06 92 PHE A CA 1
ATOM 776 C C . PHE A 1 92 ? 17.947 -9.134 -36.549 1.00 52.06 92 PHE A C 1
ATOM 778 O O . PHE A 1 92 ? 18.549 -9.237 -35.480 1.00 52.06 92 PHE A O 1
ATOM 785 N N . ARG A 1 93 ? 18.638 -9.136 -37.697 1.00 48.94 93 ARG A N 1
ATOM 786 C CA . ARG A 1 93 ? 20.114 -9.279 -37.757 1.00 48.94 93 ARG A CA 1
ATOM 787 C C . ARG A 1 93 ? 20.929 -8.095 -37.198 1.00 48.94 93 ARG A C 1
ATOM 789 O O . ARG A 1 93 ? 22.155 -8.158 -37.230 1.00 48.94 93 ARG A O 1
ATOM 796 N N . ASN A 1 94 ? 20.294 -7.048 -36.665 1.00 56.69 94 ASN A N 1
ATOM 797 C CA . ASN A 1 94 ? 20.978 -5.841 -36.174 1.00 56.69 94 ASN A CA 1
ATOM 798 C C . ASN A 1 94 ? 21.127 -5.737 -34.647 1.00 56.69 94 ASN A C 1
ATOM 800 O O . ASN A 1 94 ? 21.786 -4.807 -34.187 1.00 56.69 94 ASN A O 1
ATOM 804 N N . VAL A 1 95 ? 20.560 -6.651 -33.852 1.00 67.44 95 VAL A N 1
ATOM 805 C CA . VAL A 1 95 ? 20.738 -6.623 -32.389 1.00 67.44 95 VAL A CA 1
ATOM 806 C C . VAL A 1 95 ? 21.940 -7.480 -32.023 1.00 67.44 95 VAL A C 1
ATOM 808 O O . VAL A 1 95 ? 21.941 -8.694 -32.236 1.00 67.44 95 VAL A O 1
ATOM 811 N N . THR A 1 96 ? 22.990 -6.866 -31.478 1.00 74.62 96 THR A N 1
ATOM 812 C CA . THR A 1 96 ? 24.150 -7.643 -31.042 1.00 74.62 96 THR A CA 1
ATOM 813 C C . THR A 1 96 ? 23.825 -8.390 -29.749 1.00 74.62 96 THR A C 1
ATOM 815 O O . THR A 1 96 ? 23.035 -7.939 -28.919 1.00 74.62 96 THR A O 1
ATOM 818 N N . CYS A 1 97 ? 24.489 -9.525 -29.516 1.00 77.25 97 CYS A N 1
ATOM 819 C CA . CYS A 1 97 ? 24.398 -10.239 -28.235 1.00 77.25 97 CYS A CA 1
ATOM 820 C C . CYS A 1 97 ? 24.719 -9.325 -27.034 1.00 77.25 97 CYS A C 1
ATOM 822 O O . CYS A 1 97 ? 24.221 -9.550 -25.933 1.00 77.25 97 CYS A O 1
ATOM 824 N N . ARG A 1 98 ? 25.541 -8.288 -27.248 1.00 80.56 98 ARG A N 1
ATOM 825 C CA . ARG A 1 98 ? 25.894 -7.294 -26.234 1.00 80.56 98 ARG A CA 1
ATOM 826 C C . ARG A 1 98 ? 24.717 -6.382 -25.888 1.00 80.56 98 ARG A C 1
ATOM 828 O O . ARG A 1 98 ? 24.528 -6.096 -24.712 1.00 80.56 98 ARG A O 1
ATOM 835 N N . ASP A 1 99 ? 23.929 -5.977 -26.879 1.00 79.44 99 ASP A N 1
ATOM 836 C CA . ASP A 1 99 ? 22.748 -5.132 -26.668 1.00 79.44 99 ASP A CA 1
ATOM 837 C C . ASP A 1 99 ? 21.654 -5.904 -25.929 1.00 79.44 99 ASP A C 1
ATOM 839 O O . ASP A 1 99 ? 21.069 -5.388 -24.979 1.00 79.44 99 ASP A O 1
ATOM 843 N N . LYS A 1 100 ? 21.458 -7.180 -26.285 1.00 79.88 100 LYS A N 1
ATOM 844 C CA . LYS A 1 100 ? 20.539 -8.069 -25.565 1.00 79.88 100 LYS A CA 1
ATOM 845 C C . LYS A 1 100 ? 20.955 -8.266 -24.107 1.00 79.88 100 LYS A C 1
ATOM 847 O O . LYS A 1 100 ? 20.141 -8.101 -23.208 1.00 79.88 100 LYS A O 1
ATOM 852 N N . LEU A 1 101 ? 22.237 -8.552 -23.870 1.00 83.19 101 LEU A N 1
ATOM 853 C CA . LEU A 1 101 ? 22.769 -8.717 -22.516 1.00 83.19 101 LEU A CA 1
ATOM 854 C C . LEU A 1 101 ? 22.637 -7.431 -21.683 1.00 83.19 101 LEU A C 1
ATOM 856 O O . LEU A 1 101 ? 22.376 -7.500 -20.486 1.00 83.19 101 LEU A O 1
ATOM 860 N N . TYR A 1 102 ? 22.809 -6.262 -22.306 1.00 85.25 102 TYR A N 1
ATOM 861 C CA . TYR A 1 102 ? 22.639 -4.971 -21.642 1.00 85.25 102 TYR A CA 1
ATOM 862 C C . TYR A 1 102 ? 21.171 -4.688 -21.289 1.00 85.25 102 TYR A C 1
ATOM 864 O O . TYR A 1 102 ? 20.886 -4.255 -20.175 1.00 85.25 102 TYR A O 1
ATOM 872 N N . ALA A 1 103 ? 20.235 -4.979 -22.196 1.00 81.38 103 ALA A N 1
ATOM 873 C CA . ALA A 1 103 ? 18.804 -4.845 -21.931 1.00 81.38 103 ALA A CA 1
ATOM 874 C C . ALA A 1 103 ? 18.325 -5.803 -20.827 1.00 81.38 103 ALA A C 1
ATOM 876 O O . ALA A 1 103 ? 17.563 -5.391 -19.953 1.00 81.38 103 ALA A O 1
ATOM 877 N N . ASP A 1 104 ? 18.811 -7.048 -20.823 1.00 83.38 104 ASP A N 1
ATOM 878 C CA . ASP A 1 104 ? 18.512 -8.018 -19.764 1.00 83.38 104 ASP A CA 1
ATOM 879 C C . ASP A 1 104 ? 19.045 -7.534 -18.402 1.00 83.38 104 ASP A C 1
ATOM 881 O O . ASP A 1 104 ? 18.329 -7.599 -17.404 1.00 83.38 104 ASP A O 1
ATOM 885 N N . ALA A 1 105 ? 20.258 -6.968 -18.362 1.00 85.56 105 ALA A N 1
ATOM 886 C CA . ALA A 1 105 ? 20.824 -6.395 -17.140 1.00 85.56 105 ALA A CA 1
ATOM 887 C C . ALA A 1 105 ? 19.987 -5.222 -16.595 1.00 85.56 105 ALA A C 1
ATOM 889 O O . ALA A 1 105 ? 19.702 -5.176 -15.402 1.00 85.56 105 ALA A O 1
ATOM 890 N N . LEU A 1 106 ? 19.531 -4.310 -17.462 1.00 86.50 106 LEU A N 1
ATOM 891 C CA . LEU A 1 106 ? 18.657 -3.198 -17.064 1.00 86.50 106 LEU A CA 1
ATOM 892 C C . LEU A 1 106 ? 17.287 -3.679 -16.555 1.00 86.50 106 LEU A C 1
ATOM 894 O O . LEU A 1 106 ? 16.743 -3.120 -15.600 1.00 86.50 106 LEU A O 1
ATOM 898 N N . ALA A 1 107 ? 16.725 -4.726 -17.166 1.00 85.44 107 ALA A N 1
ATOM 899 C CA . ALA A 1 107 ? 15.472 -5.323 -16.713 1.00 85.44 107 ALA A CA 1
ATOM 900 C C . ALA A 1 107 ? 15.619 -5.993 -15.333 1.00 85.44 107 ALA A C 1
ATOM 902 O O . ALA A 1 107 ? 14.714 -5.891 -14.496 1.00 85.44 107 ALA A O 1
ATOM 903 N N . ASP A 1 108 ? 16.758 -6.639 -15.073 1.00 86.06 108 ASP A N 1
ATOM 904 C CA . ASP A 1 108 ? 17.090 -7.199 -13.762 1.00 86.06 108 ASP A CA 1
ATOM 905 C C . ASP A 1 108 ? 17.314 -6.102 -12.706 1.00 86.06 108 ASP A C 1
ATOM 907 O O . ASP A 1 108 ? 16.789 -6.221 -11.593 1.00 86.06 108 ASP A O 1
ATOM 911 N N . ASP A 1 109 ? 17.987 -5.002 -13.057 1.00 88.69 109 ASP A N 1
ATOM 912 C CA . ASP A 1 109 ? 18.134 -3.827 -12.187 1.00 88.69 109 ASP A CA 1
ATOM 913 C C . ASP A 1 109 ? 16.768 -3.236 -11.824 1.00 88.69 109 ASP A C 1
ATOM 915 O O . ASP A 1 109 ? 16.491 -2.978 -10.652 1.00 88.69 109 ASP A O 1
ATOM 919 N N . TYR A 1 110 ? 15.864 -3.105 -12.800 1.00 90.19 110 TYR A N 1
ATOM 920 C CA . TYR A 1 110 ? 14.500 -2.642 -12.552 1.00 90.19 110 TYR A CA 1
ATOM 921 C C . TYR A 1 110 ? 13.730 -3.567 -11.606 1.00 90.19 110 TYR A C 1
ATOM 923 O O . TYR A 1 110 ? 13.051 -3.119 -10.678 1.00 90.19 110 TYR A O 1
ATOM 931 N N . LYS A 1 111 ? 13.837 -4.878 -11.827 1.00 89.44 111 LYS A N 1
ATOM 932 C CA . LYS A 1 111 ? 13.209 -5.892 -10.980 1.00 89.44 111 LYS A CA 1
ATOM 933 C C . LYS A 1 111 ? 13.740 -5.815 -9.545 1.00 89.44 111 LYS A C 1
ATOM 935 O O . LYS A 1 111 ? 12.964 -5.941 -8.595 1.00 89.44 111 LYS A O 1
ATOM 940 N N . MET A 1 112 ? 15.044 -5.601 -9.376 1.00 90.75 112 MET A N 1
ATOM 941 C CA . MET A 1 112 ? 15.666 -5.419 -8.067 1.00 90.75 112 MET A CA 1
ATOM 942 C C . MET A 1 112 ? 15.214 -4.105 -7.417 1.00 90.75 112 MET A C 1
ATOM 944 O O . MET A 1 112 ? 14.829 -4.127 -6.246 1.00 90.75 112 MET A O 1
ATOM 948 N N . ASN A 1 113 ? 15.148 -3.002 -8.168 1.00 92.06 113 ASN A N 1
ATOM 949 C CA . ASN A 1 113 ? 14.616 -1.724 -7.694 1.00 92.06 113 ASN A CA 1
ATOM 950 C C . ASN A 1 113 ? 13.174 -1.867 -7.181 1.00 92.06 113 ASN A C 1
ATOM 952 O O . ASN A 1 113 ? 12.881 -1.539 -6.030 1.00 92.06 113 ASN A O 1
ATOM 956 N N . GLN A 1 114 ? 12.287 -2.469 -7.982 1.00 91.31 114 GLN A N 1
ATOM 957 C CA . GLN A 1 114 ? 10.906 -2.741 -7.576 1.00 91.31 114 GLN A CA 1
ATOM 958 C C . GLN A 1 114 ? 10.820 -3.635 -6.335 1.00 91.31 114 GLN A C 1
ATOM 960 O O . GLN A 1 114 ? 9.936 -3.447 -5.498 1.00 91.31 114 GLN A O 1
ATOM 965 N N . TRP A 1 115 ? 11.718 -4.610 -6.191 1.00 90.88 115 TRP A N 1
ATOM 966 C CA . TRP A 1 115 ? 11.764 -5.451 -4.999 1.00 90.88 115 TRP A CA 1
ATOM 967 C C . TRP A 1 115 ? 12.105 -4.645 -3.741 1.00 90.88 115 TRP A C 1
ATOM 969 O O . TRP A 1 115 ? 11.374 -4.746 -2.751 1.00 90.88 115 TRP A O 1
ATOM 979 N N . PHE A 1 116 ? 13.150 -3.807 -3.788 1.00 92.44 116 PHE A N 1
ATOM 980 C CA . PHE A 1 116 ? 13.513 -2.905 -2.685 1.00 92.44 116 PHE A CA 1
ATOM 981 C C . PHE A 1 116 ? 12.406 -1.898 -2.369 1.00 92.44 116 PHE A C 1
ATOM 983 O O . PHE A 1 116 ? 12.108 -1.641 -1.200 1.00 92.44 116 PHE A O 1
ATOM 990 N N . PHE A 1 117 ? 11.748 -1.371 -3.395 1.00 92.88 117 PHE A N 1
ATOM 991 C CA . PHE A 1 117 ? 10.600 -0.493 -3.236 1.00 92.88 117 PHE A CA 1
ATOM 992 C C . PHE A 1 117 ? 9.444 -1.201 -2.516 1.00 92.88 117 PHE A C 1
ATOM 994 O O . PHE A 1 117 ? 9.007 -0.762 -1.450 1.00 92.88 117 PHE A O 1
ATOM 1001 N N . VAL A 1 118 ? 8.983 -2.345 -3.030 1.00 92.00 118 VAL A N 1
ATOM 1002 C CA . VAL A 1 118 ? 7.843 -3.079 -2.457 1.00 92.00 118 VAL A CA 1
ATOM 1003 C C . VAL A 1 118 ? 8.129 -3.529 -1.027 1.00 92.00 118 VAL A C 1
ATOM 1005 O O . VAL A 1 118 ? 7.250 -3.396 -0.172 1.00 92.00 118 VAL A O 1
ATOM 1008 N N . ILE A 1 119 ? 9.329 -4.041 -0.730 1.00 92.88 119 ILE A N 1
ATOM 1009 C CA . ILE A 1 119 ? 9.663 -4.499 0.623 1.00 92.88 119 ILE A CA 1
ATOM 1010 C C . ILE A 1 119 ? 9.684 -3.329 1.609 1.00 92.88 119 ILE A C 1
ATOM 1012 O O . ILE A 1 119 ? 9.032 -3.417 2.647 1.00 92.88 119 ILE A O 1
ATOM 1016 N N . LEU A 1 120 ? 10.352 -2.217 1.283 1.00 93.00 120 LEU A N 1
ATOM 1017 C CA . LEU A 1 120 ? 10.484 -1.082 2.196 1.00 93.00 120 LEU A CA 1
ATOM 1018 C C . LEU A 1 120 ? 9.139 -0.393 2.426 1.00 93.00 120 LEU A C 1
ATOM 1020 O O . LEU A 1 120 ? 8.768 -0.177 3.578 1.00 93.00 120 LEU A O 1
ATOM 1024 N N . ILE A 1 121 ? 8.354 -0.150 1.372 1.00 93.81 121 ILE A N 1
ATOM 1025 C CA . ILE A 1 121 ? 6.998 0.397 1.517 1.00 93.81 121 ILE A CA 1
ATOM 1026 C C . ILE A 1 121 ? 6.127 -0.523 2.377 1.00 93.81 121 ILE A C 1
ATOM 1028 O O . ILE A 1 121 ? 5.427 -0.045 3.273 1.00 93.81 121 ILE A O 1
ATOM 1032 N N . SER A 1 122 ? 6.197 -1.840 2.158 1.00 94.25 122 SER A N 1
ATOM 1033 C CA . SER A 1 122 ? 5.417 -2.808 2.933 1.00 94.25 122 SER A CA 1
ATOM 1034 C C . SER A 1 122 ? 5.805 -2.796 4.408 1.00 94.25 122 SER A C 1
ATOM 1036 O O . SER A 1 122 ? 4.933 -2.669 5.265 1.00 94.25 122 SER A O 1
ATOM 1038 N N . MET A 1 123 ? 7.105 -2.847 4.711 1.00 93.88 123 MET A N 1
ATOM 1039 C CA . MET A 1 123 ? 7.629 -2.768 6.077 1.00 93.88 123 MET A CA 1
ATOM 1040 C C . MET A 1 123 ? 7.115 -1.521 6.799 1.00 93.88 123 MET A C 1
ATOM 1042 O O . MET A 1 123 ? 6.589 -1.606 7.912 1.00 93.88 123 MET A O 1
ATOM 1046 N N . SER A 1 124 ? 7.214 -0.362 6.151 1.00 93.75 124 SER A N 1
ATOM 1047 C CA . SER A 1 124 ? 6.780 0.908 6.728 1.00 93.75 124 SER A CA 1
ATOM 1048 C C . SER A 1 124 ? 5.268 0.957 6.918 1.00 93.75 124 SER A C 1
ATOM 1050 O O . SER A 1 124 ? 4.797 1.378 7.976 1.00 93.75 124 SER A O 1
ATOM 1052 N N . MET A 1 125 ? 4.492 0.479 5.941 1.00 94.38 125 MET A N 1
ATOM 1053 C CA . MET A 1 125 ? 3.031 0.467 6.014 1.00 94.38 125 MET A CA 1
ATOM 1054 C C . MET A 1 125 ? 2.502 -0.422 7.135 1.00 94.38 125 MET A C 1
ATOM 1056 O O . MET A 1 125 ? 1.615 0.015 7.876 1.00 94.38 125 MET A O 1
ATOM 1060 N N . VAL A 1 126 ? 3.032 -1.639 7.299 1.00 94.06 126 VAL A N 1
ATOM 1061 C CA . VAL A 1 126 ? 2.597 -2.518 8.394 1.00 94.06 126 VAL A CA 1
ATOM 1062 C C . VAL A 1 126 ? 2.924 -1.867 9.744 1.00 94.06 126 VAL A C 1
ATOM 1064 O O . VAL A 1 126 ? 2.046 -1.757 10.601 1.00 94.06 126 VAL A O 1
ATOM 1067 N N . SER A 1 127 ? 4.141 -1.345 9.915 1.00 90.69 127 SER A N 1
ATOM 1068 C CA . SER A 1 127 ? 4.581 -0.718 11.168 1.00 90.69 127 SER A CA 1
ATOM 1069 C C . SER A 1 127 ? 3.780 0.525 11.540 1.00 90.69 127 SER A C 1
ATOM 1071 O O . SER A 1 127 ? 3.314 0.642 12.674 1.00 90.69 127 SER A O 1
ATOM 1073 N N . ILE A 1 128 ? 3.559 1.440 10.593 1.00 91.62 128 ILE A N 1
ATOM 1074 C CA . ILE A 1 128 ? 2.768 2.657 10.819 1.00 91.62 128 ILE A CA 1
ATOM 1075 C C . ILE A 1 128 ? 1.337 2.297 11.239 1.00 91.62 128 ILE A C 1
ATOM 1077 O O . ILE A 1 128 ? 0.792 2.897 12.170 1.00 91.62 128 ILE A O 1
ATOM 1081 N N . ASN A 1 129 ? 0.721 1.306 10.588 1.00 91.50 129 ASN A N 1
ATOM 1082 C CA . ASN A 1 129 ? -0.635 0.882 10.931 1.00 91.50 129 ASN A CA 1
ATOM 1083 C C . ASN A 1 129 ? -0.703 0.209 12.308 1.00 91.50 129 ASN A C 1
ATOM 1085 O O . ASN A 1 129 ? -1.616 0.524 13.073 1.00 91.50 129 ASN A O 1
ATOM 1089 N N . SER A 1 130 ? 0.275 -0.628 12.662 1.00 90.19 130 SER A N 1
ATOM 1090 C CA . SER A 1 130 ? 0.383 -1.240 13.993 1.00 90.19 130 SER A CA 1
ATOM 1091 C C . SER A 1 130 ? 0.544 -0.194 15.105 1.00 90.19 130 SER A C 1
ATOM 1093 O O . SER A 1 130 ? -0.142 -0.266 16.126 1.00 90.19 130 SER A O 1
ATOM 1095 N N . LEU A 1 131 ? 1.395 0.819 14.894 1.00 89.25 131 LEU A N 1
ATOM 1096 C CA . LEU A 1 131 ? 1.647 1.896 15.859 1.00 89.25 131 LEU A CA 1
ATOM 1097 C C . LEU A 1 131 ? 0.417 2.775 16.103 1.00 89.25 131 LEU A C 1
ATOM 1099 O O . LEU A 1 131 ? 0.133 3.146 17.240 1.00 89.25 131 LEU A O 1
ATOM 1103 N N . ILE A 1 132 ? -0.318 3.119 15.043 1.00 88.69 132 ILE A N 1
ATOM 1104 C CA . ILE A 1 132 ? -1.494 3.986 15.176 1.00 88.69 132 ILE A CA 1
ATOM 1105 C C . ILE A 1 132 ? -2.681 3.220 15.775 1.00 88.69 132 ILE A C 1
ATOM 1107 O O . ILE A 1 132 ? -3.490 3.808 16.494 1.00 88.69 132 ILE A O 1
ATOM 1111 N N . PHE A 1 133 ? -2.801 1.920 15.500 1.00 90.25 133 PHE A N 1
ATOM 1112 C CA . PHE A 1 133 ? -3.965 1.149 15.923 1.00 90.25 133 PHE A CA 1
ATOM 1113 C C . PHE A 1 133 ? -3.952 0.772 17.411 1.00 90.25 133 PHE A C 1
ATOM 1115 O O . PHE A 1 133 ? -5.011 0.807 18.037 1.00 90.25 133 PHE A O 1
ATOM 1122 N N . ASP A 1 134 ? -2.790 0.500 18.018 1.00 88.94 134 ASP A N 1
ATOM 1123 C CA . ASP A 1 134 ? -2.698 0.110 19.439 1.00 88.94 134 ASP A CA 1
ATOM 1124 C C . ASP A 1 134 ? -3.367 1.094 20.425 1.00 88.94 134 ASP A C 1
ATOM 1126 O O . ASP A 1 134 ? -4.224 0.659 21.208 1.00 88.94 134 ASP A O 1
ATOM 1130 N N . PRO A 1 135 ? -3.065 2.411 20.415 1.00 88.81 135 PRO A N 1
ATOM 1131 C CA . PRO A 1 135 ? -3.698 3.344 21.347 1.00 88.81 135 PRO A CA 1
ATOM 1132 C C . PRO A 1 135 ? -5.208 3.459 21.108 1.00 88.81 135 PRO A C 1
ATOM 1134 O O . PRO A 1 135 ? -5.981 3.578 22.060 1.00 88.81 135 PRO A O 1
ATOM 1137 N N . ILE A 1 136 ? -5.647 3.365 19.851 1.00 90.25 136 ILE A N 1
ATOM 1138 C CA . ILE A 1 136 ? -7.068 3.403 19.493 1.00 90.25 136 ILE A CA 1
ATOM 1139 C C . ILE A 1 136 ? -7.774 2.157 20.036 1.00 90.25 136 ILE A C 1
ATOM 1141 O O . ILE A 1 136 ? -8.860 2.263 20.604 1.00 90.25 136 ILE A O 1
ATOM 1145 N N . LEU A 1 137 ? -7.147 0.986 19.931 1.00 88.94 137 LEU A N 1
ATOM 1146 C CA . LEU A 1 137 ? -7.707 -0.274 20.404 1.00 88.94 137 LEU A CA 1
ATOM 1147 C C . LEU A 1 137 ? -7.834 -0.308 21.938 1.00 88.94 137 LEU A C 1
ATOM 1149 O O . LEU A 1 137 ? -8.816 -0.834 22.470 1.00 88.94 137 LEU A O 1
ATOM 1153 N N . LYS A 1 138 ? -6.895 0.318 22.663 1.00 87.69 138 LYS A N 1
ATOM 1154 C CA . LYS A 1 138 ? -6.989 0.526 24.122 1.00 87.69 138 LYS A CA 1
ATOM 1155 C C . LYS A 1 138 ? -8.197 1.387 24.499 1.00 87.69 138 LYS A C 1
ATOM 1157 O O . LYS A 1 138 ? -8.965 1.005 25.384 1.00 87.69 138 LYS A O 1
ATOM 1162 N N . VAL A 1 139 ? -8.400 2.510 23.806 1.00 89.00 139 VAL A N 1
ATOM 1163 C CA . VAL A 1 139 ? -9.568 3.387 24.014 1.00 89.00 139 VAL A CA 1
ATOM 1164 C C . VAL A 1 139 ? -10.864 2.650 23.675 1.00 89.00 139 VAL A C 1
ATOM 1166 O O . VAL A 1 139 ? -11.794 2.642 24.482 1.00 89.00 139 VAL A O 1
ATOM 1169 N N . PHE A 1 140 ? -10.894 1.949 22.542 1.00 90.19 140 PHE A N 1
ATOM 1170 C CA . PHE A 1 140 ? -12.029 1.141 22.112 1.00 90.19 140 PHE A CA 1
ATOM 1171 C C . PHE A 1 140 ? -12.440 0.112 23.175 1.00 90.19 140 PHE A C 1
ATOM 1173 O O . PHE A 1 140 ? -13.620 0.018 23.504 1.00 90.19 140 PHE A O 1
ATOM 1180 N N . ARG A 1 141 ? -11.494 -0.632 23.771 1.00 87.69 141 ARG A N 1
ATOM 1181 C CA . ARG A 1 141 ? -11.818 -1.624 24.817 1.00 87.69 141 ARG A CA 1
ATOM 1182 C C . ARG A 1 141 ? -12.508 -0.988 26.020 1.00 87.69 141 ARG A C 1
ATOM 1184 O O . ARG A 1 141 ? -13.459 -1.570 26.544 1.00 87.69 141 ARG A O 1
ATOM 1191 N N . ASN A 1 142 ? -12.059 0.193 26.435 1.00 87.50 142 ASN A N 1
ATOM 1192 C CA . ASN A 1 142 ? -12.644 0.912 27.565 1.00 87.50 142 ASN A CA 1
ATOM 1193 C C . ASN A 1 142 ? -14.046 1.443 27.230 1.00 87.50 142 ASN A C 1
ATOM 1195 O O . ASN A 1 142 ? -14.989 1.228 27.990 1.00 87.50 142 ASN A O 1
ATOM 1199 N N . GLU A 1 143 ? -14.214 2.070 26.068 1.00 88.44 143 GLU A N 1
ATOM 1200 C CA . GLU A 1 143 ? -15.501 2.626 25.629 1.00 88.44 143 GLU A CA 1
ATOM 1201 C C . GLU A 1 143 ? -16.541 1.539 25.336 1.00 88.44 143 GLU A C 1
ATOM 1203 O O . GLU A 1 143 ? -17.712 1.666 25.705 1.00 88.44 143 GLU A O 1
ATOM 1208 N N . HIS A 1 144 ? -16.111 0.429 24.736 1.00 86.50 144 HIS A N 1
ATOM 1209 C CA . HIS A 1 144 ? -16.963 -0.727 24.488 1.00 86.50 144 HIS A CA 1
ATOM 1210 C C . HIS A 1 144 ? -17.373 -1.408 25.802 1.00 86.50 144 HIS A C 1
ATOM 1212 O O . HIS A 1 144 ? -18.538 -1.777 25.963 1.00 86.50 144 HIS A O 1
ATOM 1218 N N . ARG A 1 145 ? -16.467 -1.511 26.789 1.00 85.00 145 ARG A N 1
ATOM 1219 C CA . ARG A 1 145 ? -16.805 -1.988 28.145 1.00 85.00 145 ARG A CA 1
ATOM 1220 C C . ARG A 1 145 ? -17.838 -1.082 28.824 1.00 85.00 145 ARG A C 1
ATOM 1222 O O . ARG A 1 145 ? -18.753 -1.593 29.468 1.00 85.00 145 ARG A O 1
ATOM 1229 N N . ASN A 1 146 ? -17.732 0.231 28.619 1.00 85.88 146 ASN A N 1
ATOM 1230 C CA . ASN A 1 146 ? -18.679 1.231 29.119 1.00 85.88 146 ASN A CA 1
ATOM 1231 C C . ASN A 1 146 ? -19.966 1.338 28.283 1.00 85.88 146 ASN A C 1
ATOM 1233 O O . ASN A 1 146 ? -20.854 2.111 28.632 1.00 85.88 146 ASN A O 1
ATO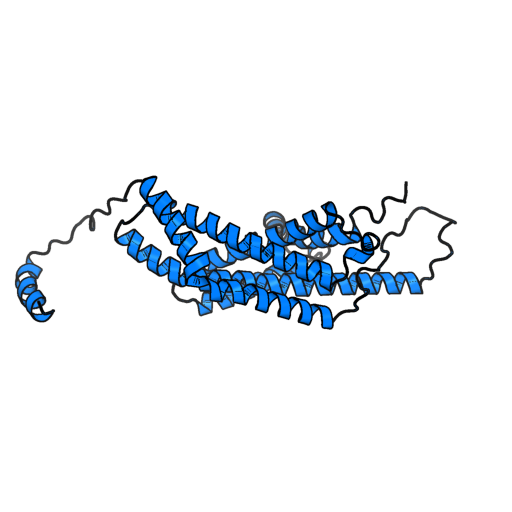M 1237 N N . ARG A 1 147 ? -20.099 0.541 27.213 1.00 84.50 147 ARG A N 1
ATOM 1238 C CA . ARG A 1 147 ? -21.295 0.445 26.358 1.00 84.50 147 ARG A CA 1
ATOM 1239 C C . ARG A 1 147 ? -21.647 1.746 25.640 1.00 84.50 147 ARG A C 1
ATOM 1241 O O . ARG A 1 147 ? -22.822 2.040 25.439 1.00 84.50 147 ARG A O 1
ATOM 1248 N N . TRP A 1 148 ? -20.649 2.521 25.232 1.00 84.88 148 TRP A N 1
ATOM 1249 C CA . TRP A 1 148 ? -20.901 3.785 24.535 1.00 84.88 148 TRP A CA 1
ATOM 1250 C C . TRP A 1 148 ? -21.495 3.563 23.135 1.00 84.88 148 TRP A C 1
ATOM 1252 O O . TRP A 1 148 ? -22.378 4.310 22.719 1.00 84.88 148 TRP A O 1
ATOM 1262 N N . TYR A 1 149 ? -21.077 2.502 22.441 1.00 88.00 149 TYR A N 1
ATOM 1263 C CA . TYR A 1 149 ? -21.510 2.136 21.087 1.00 88.00 14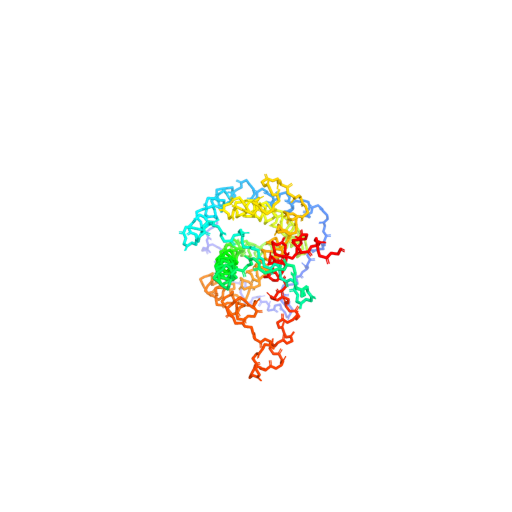9 TYR A CA 1
ATOM 1264 C C . TYR A 1 149 ? -21.369 0.623 20.846 1.00 88.00 149 TYR A C 1
ATOM 1266 O O . TYR A 1 149 ? -20.729 -0.086 21.626 1.00 88.00 149 TYR A O 1
ATOM 1274 N N . SER A 1 150 ? -21.978 0.119 19.768 1.00 88.88 150 SER A N 1
ATOM 1275 C CA . SER A 1 150 ? -21.832 -1.281 19.345 1.00 88.88 150 SER A CA 1
ATOM 1276 C C . SER A 1 150 ? -20.503 -1.521 18.613 1.00 88.88 150 SER A C 1
ATOM 1278 O O . SER A 1 150 ? -19.947 -0.598 18.022 1.00 88.88 150 SER A O 1
ATOM 1280 N N . LEU A 1 151 ? -20.015 -2.765 18.593 1.00 88.62 151 LEU A N 1
ATOM 1281 C CA . LEU A 1 151 ? -18.783 -3.161 17.892 1.00 88.62 151 LEU A CA 1
ATOM 1282 C C . LEU A 1 151 ? -18.736 -2.650 16.438 1.00 88.62 151 LEU A C 1
ATOM 1284 O O . LEU A 1 151 ? -17.782 -1.997 16.017 1.00 88.62 151 LEU A O 1
ATOM 1288 N N . THR A 1 152 ? -19.809 -2.907 15.691 1.00 88.06 152 THR A N 1
ATOM 1289 C CA . THR A 1 152 ? -19.959 -2.555 14.274 1.00 88.06 152 THR A CA 1
ATOM 1290 C C . THR A 1 152 ? -19.888 -1.047 14.046 1.00 88.06 152 THR A C 1
ATOM 1292 O O . THR A 1 152 ? -19.284 -0.586 13.082 1.00 88.06 152 THR A O 1
ATOM 1295 N N . THR A 1 153 ? -20.453 -0.275 14.975 1.00 91.00 153 THR A N 1
ATOM 1296 C CA . THR A 1 153 ? -20.467 1.190 14.942 1.00 91.00 153 THR A CA 1
ATOM 1297 C C . THR A 1 153 ? -19.065 1.797 15.009 1.00 91.00 153 THR A C 1
ATOM 1299 O O . THR A 1 153 ? -18.870 2.915 14.553 1.00 91.00 153 THR A O 1
ATOM 1302 N N . PHE A 1 154 ? -18.085 1.076 15.554 1.00 91.25 154 PHE A N 1
ATOM 1303 C CA . PHE A 1 154 ? -16.695 1.521 15.596 1.00 91.25 154 PHE A CA 1
ATOM 1304 C C . PHE A 1 154 ? -15.894 1.064 14.377 1.00 91.25 154 PHE A C 1
ATOM 1306 O O . PHE A 1 154 ? -15.235 1.878 13.734 1.00 91.25 154 PHE A O 1
ATOM 1313 N N . PHE A 1 155 ? -15.970 -0.224 14.030 1.00 90.94 155 PHE A N 1
ATOM 1314 C CA . PHE A 1 155 ? -15.120 -0.787 12.979 1.00 90.94 155 PHE A CA 1
ATOM 1315 C C . PHE A 1 155 ? -15.444 -0.252 11.583 1.00 90.94 155 PHE A C 1
ATOM 1317 O O . PHE A 1 155 ? -14.516 -0.007 10.819 1.00 90.94 155 PHE A O 1
ATOM 1324 N N . PHE A 1 156 ? -16.717 -0.023 11.246 1.00 91.94 156 PHE A N 1
ATOM 1325 C CA . PHE A 1 156 ? -17.078 0.497 9.921 1.00 91.94 156 PHE A CA 1
ATOM 1326 C C . PHE A 1 156 ? -16.503 1.898 9.657 1.00 91.94 156 PHE A C 1
ATOM 1328 O O . PHE A 1 156 ? -15.773 2.057 8.676 1.00 91.94 156 PHE A O 1
ATOM 1335 N N . PRO A 1 157 ? -16.753 2.905 10.518 1.00 93.62 157 PRO A N 1
ATOM 1336 C CA . PRO A 1 157 ? -16.154 4.224 10.343 1.00 93.62 157 PRO A CA 1
ATOM 1337 C C . PRO A 1 157 ? -14.631 4.193 10.394 1.00 93.62 157 PRO A C 1
ATOM 1339 O O . PRO A 1 157 ? -13.981 4.859 9.589 1.00 93.62 157 PRO A O 1
ATOM 1342 N N . PHE A 1 158 ? -14.065 3.396 11.308 1.00 93.00 158 PHE A N 1
ATOM 1343 C CA . PHE A 1 158 ? -12.622 3.230 11.425 1.00 93.00 158 PHE A CA 1
ATOM 1344 C C . PHE A 1 158 ? -12.007 2.733 10.115 1.00 93.00 158 PHE A C 1
ATOM 1346 O O . PHE A 1 158 ? -11.145 3.406 9.557 1.00 93.00 158 PHE A O 1
ATOM 1353 N N . MET A 1 159 ? -12.486 1.610 9.579 1.00 92.44 159 MET A N 1
ATOM 1354 C CA . MET A 1 159 ? -11.927 1.026 8.360 1.00 92.44 159 MET A CA 1
ATOM 1355 C C . MET A 1 159 ? -12.088 1.949 7.150 1.00 92.44 159 MET A C 1
ATOM 1357 O O . MET A 1 159 ? -11.132 2.132 6.402 1.00 92.44 159 MET A O 1
ATOM 1361 N N . LEU A 1 160 ? -13.247 2.592 6.977 1.00 93.88 160 LEU A N 1
ATOM 1362 C CA . LEU A 1 160 ? -13.487 3.478 5.832 1.00 93.88 160 LEU A CA 1
ATOM 1363 C C . LEU A 1 160 ? -12.590 4.720 5.850 1.00 93.88 160 LEU A C 1
ATOM 1365 O O . LEU A 1 160 ? -11.961 5.048 4.847 1.00 93.88 160 LEU A O 1
ATOM 1369 N N . ILE A 1 161 ? -12.486 5.398 6.994 1.00 94.69 161 ILE A N 1
ATOM 1370 C CA . ILE A 1 161 ? -11.676 6.619 7.102 1.00 94.69 161 ILE A CA 1
ATOM 1371 C C . ILE A 1 161 ? -10.184 6.299 6.977 1.00 94.69 161 ILE A C 1
ATOM 1373 O O . ILE A 1 161 ? -9.439 7.039 6.332 1.00 94.69 161 ILE A O 1
ATOM 1377 N N . ARG A 1 162 ? -9.740 5.176 7.549 1.00 92.88 162 ARG A N 1
ATOM 1378 C CA . ARG A 1 162 ? -8.346 4.729 7.444 1.00 92.88 162 ARG A CA 1
ATOM 1379 C C . ARG A 1 162 ? -7.998 4.232 6.045 1.00 92.88 162 ARG A C 1
ATOM 1381 O O . ARG A 1 162 ? -6.877 4.465 5.601 1.00 92.88 162 ARG A O 1
ATOM 1388 N N . SER A 1 163 ? -8.949 3.633 5.329 1.00 93.38 163 SER A N 1
ATOM 1389 C CA . SER A 1 163 ? -8.799 3.289 3.912 1.00 93.38 163 SER A CA 1
ATOM 1390 C C . SER A 1 163 ? -8.701 4.545 3.034 1.00 93.38 163 SER A C 1
ATOM 1392 O O . SER A 1 163 ? -7.858 4.609 2.140 1.00 93.38 163 SER A O 1
ATOM 1394 N N . LEU A 1 164 ? -9.467 5.601 3.337 1.00 95.12 164 LEU A N 1
ATOM 1395 C CA . LEU A 1 164 ? -9.347 6.888 2.641 1.00 95.12 164 LEU A CA 1
ATOM 1396 C C . LEU A 1 164 ? -7.964 7.517 2.855 1.00 95.12 164 LEU A C 1
ATOM 1398 O O . LEU A 1 164 ? -7.311 7.908 1.890 1.00 95.12 164 LEU A O 1
ATOM 1402 N N . GLN A 1 165 ? -7.473 7.545 4.098 1.00 94.44 165 GLN A N 1
ATOM 1403 C CA . GLN A 1 165 ? -6.106 7.987 4.391 1.00 94.44 165 GLN A CA 1
ATOM 1404 C C . GLN A 1 165 ? -5.067 7.164 3.613 1.00 94.44 165 GLN A C 1
ATOM 1406 O O . GLN A 1 165 ? -4.177 7.732 2.983 1.00 94.44 165 GLN A O 1
ATOM 1411 N N . LEU A 1 166 ? -5.191 5.833 3.640 1.00 95.12 166 LEU A N 1
ATOM 1412 C CA . LEU A 1 166 ? -4.298 4.918 2.931 1.00 95.12 166 LEU A CA 1
ATOM 1413 C C . LEU A 1 166 ? -4.281 5.193 1.426 1.00 95.12 166 LEU A C 1
ATOM 1415 O O . LEU A 1 166 ? -3.223 5.141 0.805 1.00 95.12 166 LEU A O 1
ATOM 1419 N N . THR A 1 167 ? -5.439 5.500 0.847 1.00 96.56 167 THR A N 1
ATOM 1420 C CA . THR A 1 167 ? -5.591 5.772 -0.585 1.00 96.56 167 THR A CA 1
ATOM 1421 C C . THR A 1 167 ? -4.831 7.033 -0.981 1.00 96.56 167 THR A C 1
ATOM 1423 O O . THR A 1 167 ? -4.076 7.002 -1.948 1.00 96.56 167 THR A O 1
ATOM 1426 N N . ILE A 1 168 ? -4.932 8.104 -0.186 1.00 96.62 168 ILE A N 1
ATOM 1427 C CA . ILE A 1 168 ? -4.184 9.348 -0.424 1.00 96.62 168 ILE A CA 1
ATOM 1428 C C . ILE A 1 168 ? -2.670 9.101 -0.337 1.00 96.62 168 ILE A C 1
ATOM 1430 O O . ILE A 1 168 ? -1.921 9.532 -1.211 1.00 96.62 168 ILE A O 1
ATOM 1434 N N . VAL A 1 169 ? -2.214 8.375 0.689 1.00 96.25 169 VAL A N 1
ATOM 1435 C CA . VAL A 1 169 ? -0.786 8.051 0.860 1.00 96.25 169 VAL A CA 1
ATOM 1436 C C . VAL A 1 169 ? -0.281 7.156 -0.274 1.00 96.25 169 VAL A C 1
ATOM 1438 O O . VAL A 1 169 ? 0.800 7.388 -0.803 1.00 96.25 169 VAL A O 1
ATOM 1441 N N . SER A 1 170 ? -1.072 6.166 -0.691 1.00 96.94 170 SER A N 1
ATOM 1442 C CA . SER A 1 170 ? -0.718 5.261 -1.793 1.00 96.94 170 SER A CA 1
ATOM 1443 C C . SER A 1 170 ? -0.632 5.996 -3.124 1.00 96.94 170 SER A C 1
ATOM 1445 O O . SER A 1 170 ? 0.261 5.708 -3.913 1.00 96.94 170 SER A O 1
ATOM 1447 N N . LEU A 1 171 ? -1.526 6.962 -3.360 1.00 97.38 171 LEU A N 1
ATOM 1448 C CA . LEU A 1 171 ? -1.503 7.782 -4.568 1.00 97.38 171 LEU A CA 1
ATOM 1449 C C . LEU A 1 171 ? -0.227 8.619 -4.621 1.00 97.38 171 LEU A C 1
ATOM 1451 O O . LEU A 1 171 ? 0.427 8.676 -5.655 1.00 97.38 171 LEU A O 1
ATOM 1455 N N . PHE A 1 172 ? 0.160 9.215 -3.493 1.00 97.25 172 PHE A N 1
ATOM 1456 C CA . PHE A 1 172 ? 1.415 9.950 -3.397 1.00 97.25 172 PHE A CA 1
ATOM 1457 C C . PHE A 1 172 ? 2.639 9.059 -3.631 1.00 97.25 172 PHE A C 1
ATOM 1459 O O . PHE A 1 172 ? 3.498 9.420 -4.428 1.00 97.25 172 PHE A O 1
ATOM 1466 N N . ILE A 1 173 ? 2.699 7.887 -2.989 1.00 96.56 173 ILE A N 1
ATOM 1467 C CA . ILE A 1 173 ? 3.780 6.910 -3.193 1.00 96.56 173 ILE A CA 1
ATOM 1468 C C . ILE A 1 173 ? 3.886 6.531 -4.676 1.00 96.56 173 ILE A C 1
ATOM 1470 O O . ILE A 1 173 ? 4.981 6.560 -5.232 1.00 96.56 173 ILE A O 1
ATOM 1474 N N . ALA A 1 174 ? 2.755 6.218 -5.316 1.00 96.06 174 ALA A N 1
ATOM 1475 C CA . ALA A 1 174 ? 2.717 5.847 -6.725 1.00 96.06 174 ALA A CA 1
ATOM 1476 C C . ALA A 1 174 ? 3.187 6.991 -7.629 1.00 96.06 174 ALA A C 1
ATOM 1478 O O . ALA A 1 174 ? 3.996 6.752 -8.513 1.00 96.06 174 ALA A O 1
ATOM 1479 N N . LEU A 1 175 ? 2.733 8.227 -7.394 1.00 95.56 175 LEU A N 1
ATOM 1480 C CA . LEU A 1 175 ? 3.183 9.393 -8.159 1.00 95.56 175 LEU A CA 1
ATOM 1481 C C . LEU A 1 175 ? 4.693 9.605 -8.011 1.00 95.56 175 LEU A C 1
ATOM 1483 O O . LEU A 1 175 ? 5.395 9.699 -9.012 1.00 95.56 175 LEU A O 1
ATOM 1487 N N . CYS A 1 176 ? 5.204 9.649 -6.779 1.00 95.19 176 CYS A N 1
ATOM 1488 C CA . CYS A 1 176 ? 6.627 9.865 -6.528 1.00 95.19 176 CYS A CA 1
ATOM 1489 C C . CYS A 1 176 ? 7.497 8.808 -7.205 1.00 95.19 176 CYS A C 1
ATOM 1491 O O . CYS A 1 176 ? 8.453 9.165 -7.889 1.00 95.19 176 CYS A O 1
ATOM 1493 N N . GLU A 1 177 ? 7.158 7.530 -7.050 1.00 93.69 177 GLU A N 1
ATOM 1494 C CA . GLU A 1 177 ? 7.905 6.445 -7.686 1.00 93.69 177 GLU A CA 1
ATOM 1495 C C . GLU A 1 177 ? 7.820 6.514 -9.215 1.00 93.69 177 GLU A C 1
ATOM 1497 O O . GLU A 1 177 ? 8.844 6.423 -9.889 1.00 93.69 177 GLU A O 1
ATOM 1502 N N . TYR A 1 178 ? 6.624 6.759 -9.763 1.00 92.81 178 TYR A N 1
ATOM 1503 C CA . TYR A 1 178 ? 6.403 6.784 -11.210 1.00 92.81 178 TYR A CA 1
ATOM 1504 C C . TYR A 1 178 ? 7.265 7.835 -11.921 1.00 92.81 178 TYR A C 1
ATOM 1506 O O . TYR A 1 178 ? 7.833 7.576 -12.983 1.00 92.81 178 TYR A O 1
ATOM 1514 N N . PHE A 1 179 ? 7.399 9.020 -11.317 1.00 91.75 179 PHE A N 1
ATOM 1515 C CA . PHE A 1 179 ? 8.240 10.083 -11.869 1.00 91.75 179 PHE A CA 1
ATOM 1516 C C . PHE A 1 179 ? 9.729 9.900 -11.557 1.00 91.75 179 PHE A C 1
ATOM 1518 O O . PHE A 1 179 ? 10.558 10.296 -12.371 1.00 91.75 179 PHE A O 1
ATOM 1525 N N . THR A 1 180 ? 10.093 9.317 -10.410 1.00 91.31 180 THR A N 1
ATOM 1526 C CA . THR A 1 180 ? 11.512 9.174 -10.029 1.00 91.31 180 THR A CA 1
ATOM 1527 C C . THR A 1 180 ? 12.218 8.093 -10.851 1.00 91.31 180 THR A C 1
ATOM 1529 O O . THR A 1 180 ? 13.394 8.244 -11.166 1.00 91.31 180 THR A O 1
ATOM 1532 N N . VAL A 1 181 ? 11.501 7.036 -11.242 1.00 89.25 181 VAL A N 1
ATOM 1533 C CA . VAL A 1 181 ? 12.037 5.911 -12.033 1.00 89.25 181 VAL A CA 1
ATOM 1534 C C . VAL A 1 181 ? 11.895 6.131 -13.553 1.00 89.25 181 VAL A C 1
ATOM 1536 O O . VAL A 1 181 ? 12.200 5.249 -14.350 1.00 89.25 181 VAL A O 1
ATOM 1539 N N . ASP A 1 182 ? 11.439 7.313 -13.976 1.00 87.44 182 ASP A N 1
ATOM 1540 C CA . ASP A 1 182 ? 11.244 7.681 -15.386 1.00 87.44 182 ASP A CA 1
ATOM 1541 C C . ASP A 1 182 ? 10.328 6.703 -16.155 1.00 87.44 182 ASP A C 1
ATOM 1543 O O . ASP A 1 182 ? 10.606 6.310 -17.289 1.00 87.44 182 ASP A O 1
ATOM 1547 N N . HIS A 1 183 ? 9.196 6.285 -15.561 1.00 88.62 183 HIS A N 1
ATOM 1548 C CA . HIS A 1 183 ? 8.213 5.443 -16.277 1.00 88.62 183 HIS A CA 1
ATOM 1549 C C . HIS A 1 183 ? 7.581 6.154 -17.475 1.00 88.62 183 HIS A C 1
ATOM 1551 O O . HIS A 1 183 ? 7.067 5.492 -18.373 1.00 88.62 183 HIS A O 1
ATOM 1557 N N . LEU A 1 184 ? 7.649 7.486 -17.516 1.00 88.81 184 LEU A N 1
ATOM 1558 C CA . LEU A 1 184 ? 7.191 8.291 -18.646 1.00 88.81 184 LEU A CA 1
ATOM 1559 C C . LEU A 1 184 ? 7.962 8.005 -19.937 1.00 88.81 184 LEU A C 1
ATOM 1561 O O . LEU A 1 184 ? 7.378 8.138 -21.010 1.00 88.81 184 LEU A O 1
ATOM 1565 N N . TYR A 1 185 ? 9.234 7.596 -19.856 1.00 86.75 185 TYR A N 1
ATOM 1566 C CA . TYR A 1 185 ? 10.037 7.267 -21.037 1.00 86.75 185 TYR A CA 1
ATOM 1567 C C . TYR A 1 185 ? 9.342 6.254 -21.953 1.00 86.75 185 TYR A C 1
ATOM 1569 O O . TYR A 1 185 ? 9.400 6.363 -23.175 1.00 86.75 185 TYR A O 1
ATOM 1577 N N . ILE A 1 186 ? 8.638 5.296 -21.351 1.00 84.81 186 ILE A N 1
ATOM 1578 C CA . ILE A 1 186 ? 8.007 4.176 -22.049 1.00 84.81 186 ILE A CA 1
ATOM 1579 C C . ILE A 1 186 ? 6.929 4.653 -23.024 1.00 84.81 186 ILE A C 1
ATOM 1581 O O . ILE A 1 186 ? 6.782 4.090 -24.102 1.00 84.81 186 ILE A O 1
ATOM 1585 N N . ASP A 1 187 ? 6.210 5.713 -22.663 1.00 84.31 187 ASP A N 1
ATOM 1586 C CA . ASP A 1 187 ? 5.144 6.299 -23.470 1.00 84.31 187 ASP A CA 1
ATOM 1587 C C . ASP A 1 187 ? 5.623 7.601 -24.149 1.00 84.31 187 ASP A C 1
ATOM 1589 O O . ASP A 1 187 ? 4.866 8.562 -24.284 1.00 84.31 187 ASP A O 1
ATOM 1593 N N . ASN A 1 188 ? 6.902 7.668 -24.550 1.00 84.69 188 ASN A N 1
ATOM 1594 C CA . ASN A 1 188 ? 7.519 8.835 -25.199 1.00 84.69 188 ASN A CA 1
ATOM 1595 C C . ASN A 1 188 ? 7.350 10.142 -24.403 1.00 84.69 188 ASN A C 1
ATOM 1597 O O . ASN A 1 188 ? 7.054 11.198 -24.960 1.00 84.69 188 ASN A O 1
ATOM 1601 N N . TYR A 1 189 ? 7.525 10.068 -23.084 1.00 86.31 189 TYR A N 1
ATOM 1602 C CA . TYR A 1 189 ? 7.335 11.173 -22.140 1.00 86.31 189 TYR A CA 1
ATOM 1603 C C . TYR A 1 189 ? 5.894 11.697 -22.017 1.00 86.31 189 TYR A C 1
ATOM 1605 O O . TYR A 1 189 ? 5.664 12.753 -21.420 1.00 86.31 189 TYR A O 1
ATOM 1613 N N . HIS A 1 190 ? 4.903 10.946 -22.502 1.00 87.69 190 HIS A N 1
ATOM 1614 C CA . HIS A 1 190 ? 3.491 11.221 -22.257 1.00 87.69 190 HIS A CA 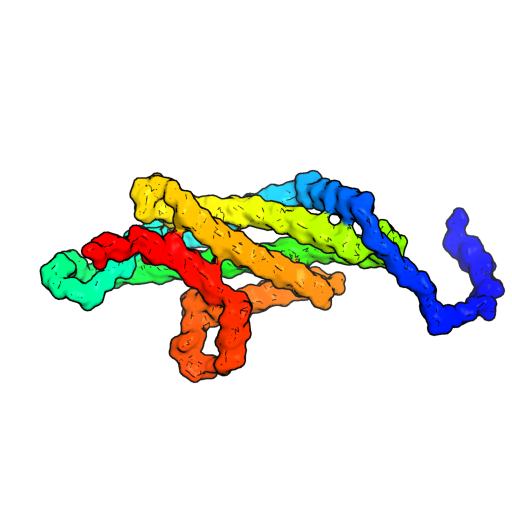1
ATOM 1615 C C . HIS A 1 190 ? 2.954 10.416 -21.070 1.00 87.69 190 HIS A C 1
ATOM 1617 O O . HIS A 1 190 ? 3.369 9.294 -20.796 1.00 87.69 190 HIS A O 1
ATOM 1623 N N . LEU A 1 191 ? 2.000 10.993 -20.336 1.00 87.69 191 LEU A N 1
ATOM 1624 C CA . LEU A 1 191 ? 1.357 10.290 -19.229 1.00 87.69 191 LEU A CA 1
ATOM 1625 C C . LEU A 1 191 ? 0.257 9.368 -19.764 1.00 87.69 191 LEU A C 1
ATOM 1627 O O . LEU A 1 191 ? -0.834 9.827 -20.107 1.00 87.69 191 LEU A O 1
ATOM 1631 N N . ASN A 1 192 ? 0.525 8.064 -19.783 1.00 90.12 192 ASN A N 1
ATOM 1632 C CA . ASN A 1 192 ? -0.494 7.065 -20.063 1.00 90.12 192 ASN A CA 1
ATOM 1633 C C . ASN A 1 192 ? -1.322 6.759 -18.801 1.00 90.12 192 ASN A C 1
ATOM 1635 O O . ASN A 1 192 ? -0.849 6.142 -17.841 1.00 90.12 192 ASN A O 1
ATOM 1639 N N . TRP A 1 193 ? -2.588 7.184 -18.806 1.00 89.50 193 TRP A N 1
ATOM 1640 C CA . TRP A 1 193 ? -3.503 7.004 -17.678 1.00 89.50 193 TRP A CA 1
ATOM 1641 C C . TRP A 1 193 ? -3.841 5.539 -17.386 1.00 89.50 193 TRP A C 1
ATOM 1643 O O . TRP A 1 193 ? -4.104 5.215 -16.227 1.00 89.50 193 TRP A O 1
ATOM 1653 N N . THR A 1 194 ? -3.822 4.647 -18.383 1.00 91.12 194 THR A N 1
ATOM 1654 C CA . THR A 1 194 ? -4.096 3.217 -18.154 1.00 91.12 194 THR A CA 1
ATOM 1655 C C . THR A 1 194 ? -2.916 2.560 -17.443 1.00 91.12 194 THR A C 1
ATOM 1657 O O . THR A 1 194 ? -3.106 1.885 -16.428 1.00 91.12 194 THR A O 1
ATOM 1660 N N . ARG A 1 195 ? -1.689 2.842 -17.900 1.00 90.19 195 ARG A N 1
ATOM 1661 C CA . ARG A 1 195 ? -0.442 2.374 -17.280 1.00 90.19 195 ARG A CA 1
ATOM 1662 C C . ARG A 1 195 ? -0.308 2.896 -15.852 1.00 90.19 195 ARG A C 1
ATOM 1664 O O . ARG A 1 195 ? -0.141 2.107 -14.922 1.00 90.19 195 ARG A O 1
ATOM 1671 N N . PHE A 1 196 ? -0.475 4.204 -15.653 1.00 93.81 196 PHE A N 1
ATOM 1672 C CA . PHE A 1 196 ? -0.445 4.801 -14.318 1.00 93.81 196 PHE A CA 1
ATOM 1673 C C . PHE A 1 196 ? -1.554 4.245 -13.410 1.00 93.81 196 PHE A C 1
ATOM 1675 O O . PHE A 1 196 ? -1.296 3.923 -12.251 1.00 93.81 196 PHE A O 1
ATOM 1682 N N . GLY A 1 197 ? -2.775 4.079 -13.928 1.00 94.00 197 GLY A N 1
ATOM 1683 C CA . GLY A 1 197 ? -3.898 3.511 -13.181 1.00 94.00 197 GLY A CA 1
ATOM 1684 C C . GLY A 1 197 ? -3.625 2.087 -12.693 1.00 94.00 197 GLY A C 1
ATOM 1685 O O . GLY A 1 197 ? -3.844 1.795 -11.518 1.00 94.00 197 GLY A O 1
ATOM 1686 N N . ASN A 1 198 ? -3.078 1.227 -13.557 1.00 93.62 198 ASN A N 1
ATOM 1687 C CA . ASN A 1 198 ? -2.673 -0.134 -13.196 1.00 93.62 198 ASN A CA 1
ATOM 1688 C C . ASN A 1 198 ? -1.530 -0.135 -12.172 1.00 93.62 198 ASN A C 1
ATOM 1690 O O . ASN A 1 198 ? -1.585 -0.863 -11.178 1.00 93.62 198 ASN A O 1
ATOM 1694 N N . PHE A 1 199 ? -0.532 0.730 -12.358 1.00 94.00 199 PHE A N 1
ATOM 1695 C CA . PHE A 1 199 ? 0.590 0.868 -11.432 1.00 94.00 199 PHE A CA 1
ATOM 1696 C C . PHE A 1 199 ? 0.117 1.289 -10.033 1.00 94.00 199 PHE A C 1
ATOM 1698 O O . PHE A 1 199 ? 0.421 0.633 -9.033 1.00 94.00 199 PHE A O 1
ATOM 1705 N N . PHE A 1 200 ? -0.710 2.337 -9.967 1.00 96.38 200 PHE A N 1
ATOM 1706 C CA . PHE A 1 200 ? -1.340 2.795 -8.734 1.00 96.38 200 PHE A CA 1
ATOM 1707 C C . PHE A 1 200 ? -2.203 1.702 -8.098 1.00 96.38 200 PHE A C 1
ATOM 1709 O O . PHE A 1 200 ? -2.124 1.498 -6.887 1.00 96.38 200 PHE A O 1
ATOM 1716 N N . TYR A 1 201 ? -2.989 0.971 -8.892 1.00 95.94 201 TYR A N 1
ATOM 1717 C CA . TYR A 1 201 ? -3.846 -0.103 -8.400 1.00 95.94 201 TYR A CA 1
ATOM 1718 C C . TYR A 1 201 ? -3.050 -1.190 -7.668 1.00 95.94 201 TYR A C 1
ATOM 1720 O O . TYR A 1 201 ? -3.417 -1.560 -6.551 1.00 95.94 201 TYR A O 1
ATOM 1728 N N . PHE A 1 202 ? -1.936 -1.667 -8.233 1.00 95.06 202 PHE A N 1
ATOM 1729 C CA . PHE A 1 202 ? -1.117 -2.693 -7.578 1.00 95.06 202 PHE A CA 1
ATOM 1730 C C . PHE A 1 202 ? -0.416 -2.178 -6.312 1.00 95.06 202 PHE A C 1
ATOM 1732 O O . PHE A 1 202 ? -0.361 -2.903 -5.314 1.00 95.06 202 PHE A O 1
ATOM 1739 N N . ILE A 1 203 ? 0.052 -0.923 -6.298 1.00 94.88 203 ILE A N 1
ATOM 1740 C CA . ILE A 1 203 ? 0.599 -0.287 -5.083 1.00 94.88 203 ILE A CA 1
ATOM 1741 C C . ILE A 1 203 ? -0.481 -0.155 -4.005 1.00 94.88 203 ILE A C 1
ATOM 1743 O O . ILE A 1 203 ? -0.256 -0.490 -2.840 1.00 94.88 203 ILE A O 1
ATOM 1747 N N . TRP A 1 204 ? -1.668 0.313 -4.382 1.00 96.00 204 TRP A N 1
ATOM 1748 C CA . TRP A 1 204 ? -2.799 0.469 -3.474 1.00 96.00 204 TRP A CA 1
ATOM 1749 C C . TRP A 1 204 ? -3.246 -0.876 -2.894 1.00 96.00 204 TRP A C 1
ATOM 1751 O O . TRP A 1 204 ? -3.448 -0.984 -1.682 1.00 96.00 204 TRP A O 1
ATOM 1761 N N . LEU A 1 205 ? -3.322 -1.919 -3.726 1.00 94.81 205 LEU A N 1
ATOM 1762 C CA . LEU A 1 205 ? -3.649 -3.278 -3.303 1.00 94.81 205 LEU A CA 1
ATOM 1763 C C . LEU A 1 205 ? -2.622 -3.818 -2.299 1.00 94.81 205 LEU A C 1
ATOM 1765 O O . LEU A 1 205 ? -3.011 -4.353 -1.258 1.00 94.81 205 LEU A O 1
ATOM 1769 N N . ASN A 1 206 ? -1.324 -3.619 -2.563 1.00 93.31 206 ASN A N 1
ATOM 1770 C CA . ASN A 1 206 ? -0.264 -3.968 -1.617 1.00 93.31 206 ASN A CA 1
ATOM 1771 C C . ASN A 1 206 ? -0.469 -3.266 -0.276 1.00 93.31 206 ASN A C 1
ATOM 1773 O O . ASN A 1 206 ? -0.513 -3.901 0.772 1.00 93.31 206 ASN A O 1
ATOM 1777 N N . ASN A 1 207 ? -0.669 -1.954 -0.306 1.00 95.00 207 ASN A N 1
ATOM 1778 C CA . ASN A 1 207 ? -0.832 -1.157 0.899 1.00 95.00 207 ASN A CA 1
ATOM 1779 C C . ASN A 1 207 ? -2.086 -1.552 1.700 1.00 95.00 207 ASN A C 1
ATOM 1781 O O . ASN A 1 207 ? -2.039 -1.568 2.931 1.00 95.00 207 ASN A O 1
ATOM 1785 N N . CYS A 1 208 ? -3.180 -1.934 1.032 1.00 94.25 208 CYS A N 1
ATOM 1786 C CA . CYS A 1 208 ? -4.384 -2.464 1.685 1.00 94.25 208 CYS A CA 1
ATOM 1787 C C . CYS A 1 208 ? -4.107 -3.799 2.382 1.00 94.25 208 CYS A C 1
ATOM 1789 O O . CYS A 1 208 ? -4.524 -4.021 3.527 1.00 94.25 208 CYS A O 1
ATOM 1791 N N . PHE A 1 209 ? -3.369 -4.682 1.709 1.00 92.56 209 PHE A N 1
ATOM 1792 C CA . PHE A 1 209 ? -2.964 -5.962 2.269 1.00 92.56 209 PHE A CA 1
ATOM 1793 C C . PHE A 1 209 ? -2.074 -5.769 3.507 1.00 92.56 209 PHE A C 1
ATOM 1795 O O . PHE A 1 209 ? -2.363 -6.311 4.576 1.00 92.56 209 PHE A O 1
ATOM 1802 N N . GLN A 1 210 ? -1.060 -4.907 3.411 1.00 93.69 210 GLN A N 1
ATOM 1803 C CA . GLN A 1 210 ? -0.143 -4.616 4.514 1.00 93.69 210 GLN A CA 1
ATOM 1804 C C . GLN A 1 210 ? -0.833 -3.910 5.693 1.00 93.69 210 GLN A C 1
ATOM 1806 O O . GLN A 1 210 ? -0.577 -4.236 6.854 1.00 93.69 210 GLN A O 1
ATOM 1811 N N . GLN A 1 211 ? -1.777 -3.000 5.434 1.00 93.88 211 GLN A N 1
ATOM 1812 C CA . GLN A 1 211 ? -2.602 -2.401 6.489 1.00 93.88 211 GLN A CA 1
ATOM 1813 C C . GLN A 1 211 ? -3.388 -3.469 7.267 1.00 93.88 211 GLN A C 1
ATOM 1815 O O . GLN A 1 211 ? -3.430 -3.432 8.499 1.00 93.88 211 GLN A O 1
ATOM 1820 N N . SER A 1 212 ? -3.967 -4.438 6.556 1.00 92.69 212 SER A N 1
ATOM 1821 C CA . SER A 1 212 ? -4.739 -5.529 7.160 1.00 92.69 212 SER A CA 1
ATOM 1822 C C . SER A 1 212 ? -3.865 -6.426 8.040 1.00 92.69 212 SER A C 1
ATOM 1824 O O . SER A 1 212 ? -4.248 -6.750 9.167 1.00 92.69 212 SER A O 1
ATOM 1826 N N . VAL A 1 213 ? -2.663 -6.771 7.567 1.00 92.06 213 VAL A N 1
ATOM 1827 C CA . VAL A 1 213 ? -1.668 -7.530 8.344 1.00 92.06 213 VAL A CA 1
ATOM 1828 C C . VAL A 1 213 ? -1.258 -6.767 9.607 1.00 92.06 213 VAL A C 1
ATOM 1830 O O . VAL A 1 213 ? -1.218 -7.355 10.688 1.00 92.06 213 VAL A O 1
ATOM 1833 N N . GLY A 1 214 ? -1.028 -5.454 9.508 1.00 92.38 214 GLY A N 1
ATOM 1834 C CA . GLY A 1 214 ? -0.658 -4.622 10.658 1.00 92.38 214 GLY A CA 1
ATOM 1835 C C . GLY A 1 214 ? -1.744 -4.585 11.731 1.00 92.38 214 GLY A C 1
ATOM 1836 O O . GLY A 1 214 ? -1.472 -4.789 12.915 1.00 92.38 214 GLY A O 1
ATOM 1837 N N . TYR A 1 215 ? -3.007 -4.416 11.329 1.00 92.44 215 TYR A N 1
ATOM 1838 C CA . TYR A 1 215 ? -4.129 -4.467 12.271 1.00 92.44 215 TYR A CA 1
ATOM 1839 C C . TYR A 1 215 ? -4.278 -5.841 12.927 1.00 92.44 215 TYR A C 1
ATOM 1841 O O . TYR A 1 215 ? -4.504 -5.908 14.136 1.00 92.44 215 TYR A O 1
ATOM 1849 N N . LEU A 1 216 ? -4.096 -6.929 12.174 1.00 92.81 216 LEU A N 1
ATOM 1850 C CA . LEU A 1 216 ? -4.150 -8.287 12.716 1.00 92.81 216 LEU A CA 1
ATOM 1851 C C . LEU A 1 216 ? -3.065 -8.522 13.777 1.00 92.81 216 LEU A C 1
ATOM 1853 O O . LEU A 1 216 ? -3.368 -8.978 14.881 1.00 92.81 216 LEU A O 1
ATOM 1857 N N . LEU A 1 217 ? -1.811 -8.179 13.473 1.00 92.12 217 LEU A N 1
ATOM 1858 C CA . LEU A 1 217 ? -0.688 -8.362 14.397 1.00 92.12 217 LEU A CA 1
ATOM 1859 C C . LEU A 1 217 ? -0.825 -7.495 15.649 1.00 92.12 217 LEU A C 1
ATOM 1861 O O . LEU A 1 217 ? -0.543 -7.957 16.755 1.00 92.12 217 LEU A O 1
ATOM 1865 N N . CYS A 1 218 ? -1.330 -6.271 15.500 1.00 91.56 218 CYS A N 1
ATOM 1866 C CA . CYS A 1 218 ? -1.634 -5.394 16.625 1.00 91.56 218 CYS A CA 1
ATOM 1867 C C . CYS A 1 218 ? -2.703 -5.991 17.562 1.00 91.56 218 CYS A C 1
ATOM 1869 O O . CYS A 1 218 ? -2.575 -5.891 18.782 1.00 91.56 218 CYS A O 1
ATOM 1871 N N . ILE A 1 219 ? -3.723 -6.672 17.023 1.00 91.50 219 ILE A N 1
ATOM 1872 C CA . ILE A 1 219 ? -4.732 -7.372 17.838 1.00 91.50 219 ILE A CA 1
ATOM 1873 C C . ILE A 1 219 ? -4.111 -8.560 18.583 1.00 91.50 219 ILE A C 1
ATOM 1875 O O . ILE A 1 219 ? -4.393 -8.743 19.768 1.00 91.50 219 ILE A O 1
ATOM 1879 N N . ILE A 1 220 ? -3.268 -9.355 17.913 1.00 92.12 220 ILE A N 1
ATOM 1880 C CA . ILE A 1 220 ? -2.613 -10.533 18.508 1.00 92.12 220 ILE A CA 1
ATOM 1881 C C . ILE A 1 220 ? -1.686 -10.121 19.661 1.00 92.12 220 ILE A C 1
ATOM 1883 O O . ILE A 1 220 ? -1.716 -10.730 20.730 1.00 92.12 220 ILE A O 1
ATOM 1887 N N . PHE A 1 221 ? -0.897 -9.063 19.469 1.00 90.56 221 PHE A N 1
ATOM 1888 C CA . PHE A 1 221 ? 0.091 -8.578 20.438 1.00 90.56 221 PHE A CA 1
ATOM 1889 C C . PHE A 1 221 ? -0.375 -7.331 21.196 1.00 90.56 221 PHE A C 1
ATOM 1891 O O . PHE A 1 221 ? 0.420 -6.442 21.512 1.00 90.56 221 PHE A O 1
ATOM 1898 N N . LEU A 1 222 ? -1.669 -7.257 21.510 1.00 86.06 222 LEU A N 1
ATOM 1899 C CA . LEU A 1 222 ? -2.270 -6.086 22.138 1.00 86.06 222 LEU A CA 1
ATOM 1900 C C . LEU A 1 222 ? -1.539 -5.663 23.423 1.00 86.06 222 LEU A C 1
ATOM 1902 O O . LEU A 1 222 ? -1.356 -6.458 24.346 1.00 86.06 222 LEU A O 1
ATOM 1906 N N . GLY A 1 223 ? -1.163 -4.384 23.506 1.00 82.44 223 GLY A N 1
ATOM 1907 C CA . GLY A 1 223 ? -0.427 -3.838 24.647 1.00 82.44 223 GLY A CA 1
ATOM 1908 C C . GLY A 1 223 ? 1.085 -4.086 24.611 1.00 82.44 223 GLY A C 1
ATOM 1909 O O . GLY A 1 223 ? 1.787 -3.538 25.456 1.00 82.44 223 GLY A O 1
ATOM 1910 N N . LYS A 1 224 ? 1.593 -4.838 23.626 1.00 90.31 224 LYS A N 1
ATOM 1911 C CA . LYS A 1 224 ? 3.023 -5.053 23.357 1.00 90.31 224 LYS A CA 1
ATOM 1912 C C . LYS A 1 224 ? 3.371 -4.568 21.948 1.00 90.31 224 LYS A C 1
ATOM 1914 O O . LYS A 1 224 ? 3.685 -5.354 21.057 1.00 90.31 224 LYS A O 1
ATOM 1919 N N . VAL A 1 225 ? 3.312 -3.252 21.758 1.00 86.94 225 VAL A N 1
ATOM 1920 C CA . VAL A 1 225 ? 3.489 -2.599 20.448 1.00 86.94 225 VAL A CA 1
ATOM 1921 C C . VAL A 1 225 ? 4.825 -2.945 19.795 1.00 86.94 225 VAL A C 1
ATOM 1923 O O . VAL A 1 225 ? 4.867 -3.221 18.603 1.00 86.94 225 VAL A O 1
ATOM 1926 N N . GLU A 1 226 ? 5.903 -3.001 20.573 1.00 90.88 226 GLU A N 1
ATOM 1927 C CA . GLU A 1 226 ? 7.237 -3.361 20.079 1.00 90.88 226 GLU A CA 1
ATOM 1928 C C . GLU A 1 226 ? 7.250 -4.763 19.456 1.00 90.88 226 GLU A C 1
ATOM 1930 O O . GLU A 1 226 ? 7.749 -4.954 18.349 1.00 90.88 226 GLU A O 1
ATOM 1935 N N . VAL A 1 227 ? 6.611 -5.735 20.116 1.00 91.88 227 VAL A N 1
ATOM 1936 C CA . VAL A 1 227 ? 6.483 -7.110 19.608 1.00 91.88 227 VAL A CA 1
ATOM 1937 C C . VAL A 1 227 ? 5.613 -7.142 18.350 1.00 91.88 227 VAL A C 1
ATOM 1939 O O . VAL A 1 227 ? 5.937 -7.853 17.398 1.00 91.88 227 VAL A O 1
ATOM 1942 N N . ALA A 1 228 ? 4.542 -6.343 18.304 1.00 89.94 228 ALA A N 1
ATOM 1943 C CA . ALA A 1 228 ? 3.700 -6.215 17.115 1.00 89.94 228 ALA A CA 1
ATOM 1944 C C . ALA A 1 228 ? 4.490 -5.666 15.912 1.00 89.94 228 ALA A C 1
ATOM 1946 O O . ALA A 1 228 ? 4.357 -6.181 14.805 1.00 89.94 228 ALA A O 1
ATOM 1947 N N . VAL A 1 229 ? 5.347 -4.664 16.118 1.00 89.81 229 VAL A N 1
ATOM 1948 C CA . VAL A 1 229 ? 6.183 -4.073 15.058 1.00 89.81 229 VAL A CA 1
ATOM 1949 C C . VAL A 1 229 ? 7.276 -5.041 14.598 1.00 89.81 229 VAL A C 1
ATOM 1951 O O . VAL A 1 229 ? 7.447 -5.250 13.401 1.00 89.81 229 VAL A O 1
ATOM 1954 N N . VAL A 1 230 ? 7.984 -5.701 15.518 1.00 93.06 230 VAL A N 1
ATOM 1955 C CA . VAL A 1 230 ? 9.030 -6.670 15.142 1.00 93.06 230 VAL A CA 1
ATOM 1956 C C . VAL A 1 230 ? 8.434 -7.866 14.394 1.00 93.06 230 VAL A C 1
ATOM 1958 O O . VAL A 1 230 ? 8.953 -8.268 13.354 1.00 93.06 230 VAL A O 1
ATOM 1961 N N . SER A 1 231 ? 7.310 -8.409 14.871 1.00 91.12 231 SER A N 1
ATOM 1962 C CA . SER A 1 231 ? 6.614 -9.498 14.171 1.00 91.12 231 SER A CA 1
ATOM 1963 C C . SER A 1 231 ? 6.092 -9.067 12.799 1.00 91.12 231 SER A C 1
ATOM 1965 O O . SER A 1 231 ? 6.169 -9.850 11.855 1.00 91.12 231 SER A O 1
ATOM 1967 N N . SER A 1 232 ? 5.648 -7.814 12.659 1.00 90.31 232 SER A N 1
ATOM 1968 C CA . SER A 1 232 ? 5.261 -7.223 11.372 1.00 90.31 232 SER A CA 1
ATOM 1969 C C . SER A 1 232 ? 6.394 -7.281 10.356 1.00 90.31 232 SER A C 1
ATOM 1971 O O . SER A 1 232 ? 6.185 -7.731 9.230 1.00 90.31 232 SER A O 1
ATOM 1973 N N . TYR A 1 233 ? 7.608 -6.911 10.768 1.00 90.94 233 TYR A N 1
ATOM 1974 C CA . TYR A 1 233 ? 8.771 -6.984 9.892 1.00 90.94 233 TYR A CA 1
ATOM 1975 C C . TYR A 1 233 ? 9.108 -8.412 9.474 1.00 90.94 233 TYR A C 1
ATOM 1977 O O . TYR A 1 233 ? 9.340 -8.669 8.294 1.00 90.94 233 TYR A O 1
ATOM 1985 N N . ILE A 1 234 ? 9.077 -9.358 10.414 1.00 92.25 234 ILE A N 1
ATOM 1986 C CA . ILE A 1 234 ? 9.331 -10.773 10.111 1.00 92.25 234 ILE A CA 1
ATOM 1987 C C . ILE A 1 234 ? 8.313 -11.291 9.089 1.00 92.25 234 ILE A C 1
ATOM 1989 O O . ILE A 1 234 ? 8.695 -11.946 8.122 1.00 92.25 234 ILE A O 1
ATOM 1993 N N . VAL A 1 235 ? 7.030 -10.959 9.256 1.00 91.56 235 VAL A N 1
ATOM 1994 C CA . VAL A 1 235 ? 5.974 -11.378 8.326 1.00 91.56 235 VAL A CA 1
ATOM 1995 C C . VAL A 1 235 ? 6.223 -10.828 6.922 1.00 91.56 235 VAL A C 1
ATOM 1997 O O . VAL A 1 235 ? 6.169 -11.597 5.965 1.00 91.56 235 VAL A O 1
ATOM 2000 N N . VAL A 1 236 ? 6.546 -9.540 6.782 1.00 91.62 236 VAL A N 1
ATOM 2001 C CA . VAL A 1 236 ? 6.837 -8.936 5.470 1.00 91.62 236 VAL A CA 1
ATOM 2002 C C . VAL A 1 236 ? 8.078 -9.561 4.823 1.00 91.62 236 VAL A C 1
ATOM 2004 O O . VAL A 1 236 ? 8.045 -9.846 3.628 1.00 91.62 236 VAL A O 1
ATOM 2007 N N . LEU A 1 237 ? 9.145 -9.847 5.583 1.00 90.44 237 LEU A N 1
ATOM 2008 C CA . LEU A 1 237 ? 10.316 -10.574 5.061 1.00 90.44 237 LEU A CA 1
ATOM 2009 C C . LEU A 1 237 ? 9.939 -11.970 4.564 1.00 90.44 237 LEU A C 1
ATOM 2011 O O . LEU A 1 237 ? 10.338 -12.366 3.471 1.00 90.44 237 LEU A O 1
ATOM 2015 N N . CYS A 1 238 ? 9.137 -12.707 5.334 1.00 88.94 238 CYS A N 1
ATOM 2016 C CA . CYS A 1 238 ? 8.662 -14.026 4.934 1.00 88.94 238 CYS A CA 1
ATOM 2017 C C . CYS A 1 238 ? 7.833 -13.972 3.641 1.00 88.94 238 CYS A C 1
ATOM 2019 O O . CYS A 1 238 ? 7.947 -14.872 2.812 1.00 88.94 238 CYS A O 1
ATOM 2021 N N . GLN A 1 239 ? 7.043 -12.913 3.430 1.00 88.00 239 GLN A N 1
ATOM 2022 C CA . GLN A 1 239 ? 6.278 -12.727 2.193 1.00 88.00 239 GLN A CA 1
ATOM 2023 C C . GLN A 1 239 ? 7.187 -12.606 0.960 1.00 88.00 239 GLN A C 1
ATOM 2025 O O . GLN A 1 239 ? 6.835 -13.119 -0.101 1.00 88.00 239 GLN A O 1
ATOM 2030 N N . GLN A 1 240 ? 8.378 -12.007 1.089 1.00 85.94 240 GLN A N 1
ATOM 2031 C CA . GLN A 1 240 ? 9.297 -11.805 -0.040 1.00 85.94 240 GLN A CA 1
ATOM 2032 C C . GLN A 1 240 ? 9.826 -13.101 -0.659 1.00 85.94 240 GLN A C 1
ATOM 2034 O O . GLN A 1 240 ? 10.168 -13.119 -1.839 1.00 85.94 240 GLN A O 1
ATOM 2039 N N . PHE A 1 241 ? 9.842 -14.212 0.078 1.00 83.56 241 PHE A N 1
ATOM 2040 C CA . PHE A 1 241 ? 10.213 -15.511 -0.496 1.00 83.56 241 PHE A CA 1
ATOM 2041 C C . PHE A 1 241 ? 9.206 -16.011 -1.542 1.00 83.56 241 PHE A C 1
ATOM 2043 O O . PHE A 1 241 ? 9.529 -16.879 -2.353 1.00 83.56 241 PHE A O 1
ATOM 2050 N N . PHE A 1 242 ? 7.995 -15.452 -1.542 1.00 83.44 242 PHE A N 1
ATOM 2051 C CA . PHE A 1 242 ? 6.882 -15.879 -2.381 1.00 83.44 242 PHE A CA 1
ATOM 2052 C C . PHE A 1 242 ? 6.542 -14.905 -3.515 1.00 83.44 242 PHE A C 1
ATOM 2054 O O . PHE A 1 242 ? 5.732 -15.239 -4.381 1.00 83.44 242 PHE A O 1
ATOM 2061 N N . THR A 1 243 ? 7.172 -13.727 -3.549 1.00 81.38 243 THR A N 1
ATOM 2062 C CA . THR A 1 243 ? 6.893 -12.677 -4.544 1.00 81.38 243 THR A CA 1
ATOM 2063 C C . THR A 1 243 ? 7.421 -13.008 -5.937 1.00 81.38 243 THR A C 1
ATOM 2065 O O . THR A 1 243 ? 6.891 -12.506 -6.922 1.00 81.38 243 THR A O 1
ATOM 2068 N N . GLY A 1 244 ? 8.438 -13.868 -6.048 1.00 77.38 244 GLY A N 1
ATOM 2069 C CA . GLY A 1 244 ? 9.088 -14.182 -7.325 1.00 77.38 244 GLY A CA 1
ATOM 2070 C C . GLY A 1 244 ? 10.257 -13.257 -7.685 1.00 77.38 244 GLY A C 1
ATOM 2071 O O . GLY A 1 244 ? 10.940 -13.520 -8.678 1.00 77.38 244 GLY A O 1
ATOM 2072 N N . TYR A 1 245 ? 10.512 -12.205 -6.892 1.00 79.38 245 TYR A N 1
ATOM 2073 C CA . TYR A 1 245 ? 11.598 -11.259 -7.150 1.00 79.38 245 TYR A CA 1
ATOM 2074 C C . TYR A 1 245 ? 12.982 -11.832 -6.818 1.00 79.38 245 TYR A C 1
ATOM 2076 O O . TYR A 1 245 ? 13.803 -11.944 -7.727 1.00 79.38 245 TYR A O 1
ATOM 2084 N N . MET A 1 246 ? 13.222 -12.265 -5.572 1.00 72.06 246 MET A N 1
ATOM 2085 C CA . MET A 1 246 ? 14.491 -12.908 -5.177 1.00 72.06 246 MET A CA 1
ATOM 2086 C C . MET A 1 246 ? 14.598 -14.353 -5.666 1.00 72.06 246 MET A C 1
ATOM 2088 O O . MET A 1 246 ? 15.593 -14.763 -6.253 1.00 72.06 246 MET A O 1
ATOM 2092 N N . PHE A 1 247 ? 13.564 -15.146 -5.393 1.00 73.19 247 PHE A N 1
ATOM 2093 C CA . PHE A 1 247 ? 13.525 -16.566 -5.704 1.00 73.19 247 PHE A CA 1
ATOM 2094 C C . PHE A 1 247 ? 12.240 -16.861 -6.453 1.00 73.19 247 PHE A C 1
ATOM 2096 O O . PHE A 1 247 ? 11.193 -16.305 -6.129 1.00 73.19 247 PHE A O 1
ATOM 2103 N N . ASN A 1 248 ? 12.301 -17.760 -7.433 1.00 73.19 248 ASN A N 1
ATOM 2104 C CA . ASN A 1 248 ? 11.103 -18.294 -8.063 1.00 73.19 248 ASN A CA 1
ATOM 2105 C C . ASN A 1 248 ? 10.777 -19.660 -7.435 1.00 73.19 248 ASN A C 1
ATOM 2107 O O . ASN A 1 248 ? 11.235 -20.686 -7.951 1.00 73.19 248 ASN A O 1
ATOM 2111 N N . PRO A 1 249 ? 10.008 -19.701 -6.327 1.00 67.50 249 PRO A N 1
ATOM 2112 C CA . PRO A 1 249 ? 9.739 -20.943 -5.604 1.00 67.50 249 PRO A CA 1
ATOM 2113 C C . PRO A 1 249 ? 8.975 -21.961 -6.460 1.00 67.50 249 PRO A C 1
ATOM 2115 O O . PRO A 1 249 ? 9.088 -23.159 -6.232 1.00 67.50 249 PRO A O 1
ATOM 2118 N N . TYR A 1 250 ? 8.266 -21.508 -7.499 1.00 66.75 250 TYR A N 1
ATOM 2119 C CA . TYR A 1 250 ? 7.523 -22.359 -8.432 1.00 66.75 250 TYR A CA 1
ATOM 2120 C C . TYR A 1 250 ? 8.427 -23.122 -9.410 1.00 66.75 250 TYR A C 1
ATOM 2122 O O . TYR A 1 250 ? 8.003 -24.120 -9.986 1.00 66.75 250 TYR A O 1
ATOM 2130 N N . LYS A 1 251 ? 9.679 -22.680 -9.593 1.00 72.94 251 LYS A N 1
ATOM 2131 C CA . LYS A 1 251 ? 10.700 -23.412 -10.362 1.00 72.94 251 LYS A CA 1
ATOM 2132 C C . LYS A 1 251 ? 11.547 -24.338 -9.478 1.00 72.94 251 LYS A C 1
ATOM 2134 O O . LYS A 1 251 ? 12.296 -25.163 -9.998 1.00 72.94 251 LYS A O 1
ATOM 2139 N N . MET A 1 252 ? 11.436 -24.230 -8.151 1.00 73.75 252 MET A N 1
ATOM 2140 C CA . MET A 1 252 ? 12.200 -25.044 -7.206 1.00 73.75 252 MET A CA 1
ATOM 2141 C C . MET A 1 252 ? 11.485 -26.372 -6.940 1.00 73.75 252 MET A C 1
ATOM 2143 O O . MET A 1 252 ? 10.405 -26.409 -6.358 1.00 73.75 252 MET A O 1
ATOM 2147 N N . LYS A 1 253 ? 12.112 -27.493 -7.321 1.00 68.06 253 LYS A N 1
ATOM 2148 C CA . LYS A 1 253 ? 11.540 -28.845 -7.148 1.00 68.06 253 LYS A CA 1
ATOM 2149 C C . LYS A 1 253 ? 11.368 -29.273 -5.681 1.00 68.06 253 LYS A C 1
ATOM 2151 O O . LYS A 1 253 ? 10.651 -30.229 -5.412 1.00 68.06 253 LYS A O 1
ATOM 2156 N N . THR A 1 254 ? 12.038 -28.600 -4.749 1.00 74.62 254 THR A N 1
ATOM 2157 C CA . THR A 1 254 ? 12.149 -28.992 -3.336 1.00 74.62 254 THR A CA 1
ATOM 2158 C C . THR A 1 254 ? 11.122 -28.333 -2.412 1.00 74.62 254 THR A C 1
ATOM 2160 O O . THR A 1 254 ? 11.028 -28.734 -1.253 1.00 74.62 254 THR A O 1
ATOM 2163 N N . LEU A 1 255 ? 10.345 -27.344 -2.874 1.00 75.94 255 LEU A N 1
ATOM 2164 C CA . LEU A 1 255 ? 9.421 -26.624 -1.994 1.00 75.94 255 LEU A CA 1
ATOM 2165 C C . LEU A 1 255 ? 8.118 -27.420 -1.759 1.00 75.94 255 LEU A C 1
ATOM 2167 O O . LEU A 1 255 ? 7.516 -27.909 -2.721 1.00 75.94 255 LEU A O 1
ATOM 2171 N N . PRO A 1 256 ? 7.620 -27.534 -0.512 1.00 82.75 256 PRO A N 1
ATOM 2172 C CA . PRO A 1 256 ? 6.364 -28.226 -0.237 1.00 82.75 256 PRO A CA 1
ATOM 2173 C C . PRO A 1 256 ? 5.172 -27.594 -0.970 1.00 82.75 256 PRO A C 1
ATOM 2175 O O . PRO A 1 256 ? 4.920 -26.394 -0.856 1.00 82.75 256 PRO A O 1
ATOM 2178 N N . ARG A 1 257 ? 4.361 -28.421 -1.647 1.00 81.00 257 ARG A N 1
ATOM 2179 C CA . ARG A 1 257 ? 3.177 -27.969 -2.411 1.00 81.00 257 ARG A CA 1
ATOM 2180 C C . ARG A 1 257 ? 2.144 -27.212 -1.567 1.00 81.00 257 ARG A C 1
ATOM 2182 O O . ARG A 1 257 ? 1.464 -26.337 -2.090 1.00 81.00 257 ARG A O 1
ATOM 2189 N N . ILE A 1 258 ? 2.033 -27.522 -0.270 1.00 82.06 258 ILE A N 1
ATOM 2190 C CA . ILE A 1 258 ? 1.134 -26.810 0.657 1.00 82.06 258 ILE A CA 1
ATOM 2191 C C . ILE A 1 258 ? 1.512 -25.327 0.741 1.00 82.06 258 ILE A C 1
ATOM 2193 O O . ILE A 1 258 ? 0.638 -24.468 0.669 1.00 82.06 258 ILE A O 1
ATOM 2197 N N . ILE A 1 259 ? 2.806 -25.028 0.864 1.00 80.25 259 ILE A N 1
ATOM 2198 C CA . ILE A 1 259 ? 3.301 -23.658 1.015 1.00 80.25 259 ILE A CA 1
ATOM 2199 C C . ILE A 1 259 ? 3.047 -22.859 -0.271 1.00 80.25 259 ILE A C 1
ATOM 2201 O O . ILE A 1 259 ? 2.599 -21.716 -0.202 1.00 80.25 259 ILE A O 1
ATOM 2205 N N . LEU A 1 260 ? 3.245 -23.482 -1.437 1.00 80.69 260 LEU A N 1
ATOM 2206 C CA . LEU A 1 260 ? 2.931 -22.871 -2.733 1.00 80.69 260 LEU A CA 1
ATOM 2207 C C . LEU A 1 260 ? 1.437 -22.551 -2.861 1.00 80.69 260 LEU A C 1
ATOM 2209 O O . LEU A 1 260 ? 1.080 -21.427 -3.196 1.00 80.69 260 LEU A O 1
ATOM 2213 N N . ARG A 1 261 ? 0.555 -23.487 -2.493 1.00 82.31 261 ARG A N 1
ATOM 2214 C CA . ARG A 1 261 ? -0.896 -23.257 -2.532 1.00 82.31 261 ARG A CA 1
ATOM 2215 C C . ARG A 1 261 ? -1.331 -22.137 -1.579 1.00 82.31 261 ARG A C 1
ATOM 2217 O O . ARG A 1 261 ? -2.190 -21.338 -1.932 1.00 82.31 261 ARG A O 1
ATOM 2224 N N . ILE A 1 262 ? -0.740 -22.049 -0.384 1.00 79.88 262 ILE A N 1
ATOM 2225 C CA . ILE A 1 262 ? -1.001 -20.938 0.550 1.00 79.88 262 ILE A CA 1
ATOM 2226 C C . ILE A 1 262 ? -0.559 -19.607 -0.070 1.00 79.88 262 ILE A C 1
ATOM 2228 O O . ILE A 1 262 ? -1.295 -18.626 0.007 1.00 79.88 262 ILE A O 1
ATOM 2232 N N . SER A 1 263 ? 0.605 -19.576 -0.721 1.00 81.69 263 SER A N 1
ATOM 2233 C CA . SER A 1 263 ? 1.080 -18.387 -1.431 1.00 81.69 263 SER A CA 1
ATOM 2234 C C . SER A 1 263 ? 0.156 -17.970 -2.578 1.00 81.69 263 SER A C 1
ATOM 2236 O O . SER A 1 263 ? 0.012 -16.771 -2.812 1.00 81.69 263 SER A O 1
ATOM 2238 N N . GLU A 1 264 ? -0.426 -18.918 -3.310 1.00 81.12 264 GLU A N 1
ATOM 2239 C CA . GLU A 1 264 ? -1.382 -18.641 -4.390 1.00 81.12 264 GLU A CA 1
ATOM 2240 C C . GLU A 1 264 ? -2.680 -18.051 -3.832 1.00 81.12 264 GLU A C 1
ATOM 2242 O O . GLU A 1 264 ? -3.154 -17.025 -4.315 1.00 81.12 264 GLU A O 1
ATOM 2247 N N . VAL A 1 265 ? -3.207 -18.635 -2.749 1.00 81.50 265 VAL A N 1
ATOM 2248 C CA . VAL A 1 265 ? -4.407 -18.131 -2.059 1.00 81.50 265 VAL A CA 1
ATOM 2249 C C . VAL A 1 265 ? -4.183 -16.721 -1.513 1.00 81.50 265 VAL A C 1
ATOM 2251 O O . VAL A 1 265 ? -5.053 -15.865 -1.642 1.00 81.50 265 VAL A O 1
ATOM 2254 N N . LEU A 1 266 ? -3.008 -16.459 -0.938 1.00 78.50 266 LEU A N 1
ATOM 2255 C CA . LEU A 1 266 ? -2.633 -15.133 -0.438 1.00 78.50 266 LEU A CA 1
ATOM 2256 C C . LEU A 1 266 ? -2.174 -14.179 -1.551 1.00 78.50 266 LEU A C 1
ATOM 2258 O O . LEU A 1 266 ? -1.941 -13.005 -1.281 1.00 78.50 266 LEU A O 1
ATOM 2262 N N . SER A 1 267 ? -2.068 -14.660 -2.795 1.00 79.06 267 SER A N 1
ATOM 2263 C CA . SER A 1 267 ? -1.764 -13.861 -3.986 1.00 79.06 267 SER A CA 1
ATOM 2264 C C . SER A 1 267 ? -0.492 -13.004 -3.875 1.00 79.06 267 SER A C 1
ATOM 2266 O O . SER A 1 267 ? -0.392 -11.945 -4.494 1.00 79.06 267 SER A O 1
ATOM 2268 N N . PHE A 1 268 ? 0.528 -13.475 -3.144 1.00 80.25 268 PHE A N 1
ATOM 2269 C CA . PHE A 1 268 ? 1.778 -12.722 -2.925 1.00 80.25 268 PHE A CA 1
ATOM 2270 C C . PHE A 1 268 ? 2.531 -12.375 -4.213 1.00 80.25 268 PHE A C 1
ATOM 2272 O O . PHE A 1 268 ? 3.246 -11.379 -4.268 1.00 80.25 268 PHE A O 1
ATOM 2279 N N . LYS A 1 269 ? 2.360 -13.190 -5.255 1.00 83.88 269 LYS A N 1
ATOM 2280 C CA . LYS A 1 269 ? 2.981 -12.999 -6.569 1.00 83.88 269 LYS A CA 1
ATOM 2281 C C . LYS A 1 269 ? 2.234 -11.978 -7.436 1.00 83.88 269 LYS A C 1
ATOM 2283 O O . LYS A 1 269 ? 2.830 -11.383 -8.327 1.00 83.88 269 LYS A O 1
ATOM 2288 N N . THR A 1 270 ? 0.938 -11.780 -7.195 1.00 86.81 270 THR A N 1
ATOM 2289 C CA . THR A 1 270 ? 0.056 -10.998 -8.074 1.00 86.81 270 THR A CA 1
ATOM 2290 C C . THR A 1 270 ? 0.481 -9.537 -8.152 1.00 86.81 270 THR A C 1
ATOM 2292 O O . THR A 1 270 ? 0.516 -8.979 -9.241 1.00 86.81 270 THR A O 1
ATOM 2295 N N . ILE A 1 271 ? 0.859 -8.937 -7.021 1.00 89.25 271 ILE A N 1
ATOM 2296 C CA . ILE A 1 271 ? 1.304 -7.538 -6.957 1.00 89.25 271 ILE A CA 1
ATOM 2297 C C . ILE A 1 271 ? 2.629 -7.344 -7.724 1.00 89.25 271 ILE A C 1
ATOM 2299 O O . ILE A 1 271 ? 2.627 -6.571 -8.679 1.00 89.25 271 ILE A O 1
ATOM 2303 N N . PRO A 1 272 ? 3.731 -8.053 -7.391 1.00 87.44 272 PRO A N 1
ATOM 2304 C CA . PRO A 1 272 ? 4.977 -8.024 -8.160 1.00 87.44 272 PRO A CA 1
ATOM 2305 C C . PRO A 1 272 ? 4.786 -8.232 -9.664 1.00 87.44 272 PRO A C 1
ATOM 2307 O O . PRO A 1 272 ? 5.236 -7.438 -10.484 1.00 87.44 272 PRO A O 1
ATOM 2310 N N . ASN A 1 273 ? 4.063 -9.289 -10.038 1.00 87.19 273 ASN A N 1
ATOM 2311 C CA . ASN A 1 273 ? 3.820 -9.601 -11.438 1.00 87.19 273 ASN A CA 1
ATOM 2312 C C . ASN A 1 273 ? 2.998 -8.518 -12.133 1.00 87.19 273 ASN A C 1
ATOM 2314 O O . ASN A 1 273 ? 3.271 -8.209 -13.285 1.00 87.19 273 ASN A O 1
ATOM 2318 N N . GLY A 1 274 ? 2.000 -7.961 -11.451 1.00 88.25 274 GLY A N 1
ATOM 2319 C CA . GLY A 1 274 ? 1.178 -6.875 -11.965 1.00 88.25 274 GLY A CA 1
ATOM 2320 C C . GLY A 1 274 ? 1.982 -5.601 -12.203 1.00 88.25 274 GLY A C 1
ATOM 2321 O O . GLY A 1 274 ? 1.838 -4.973 -13.250 1.00 88.25 274 GLY A O 1
ATOM 2322 N N . LEU A 1 275 ? 2.884 -5.257 -11.280 1.00 90.25 275 LEU A N 1
ATOM 2323 C CA . LEU A 1 275 ? 3.798 -4.122 -11.424 1.00 90.25 275 LEU A CA 1
ATOM 2324 C C . LEU A 1 275 ? 4.762 -4.316 -12.601 1.00 90.25 275 LEU A C 1
ATOM 2326 O O . LEU A 1 275 ? 4.903 -3.411 -13.421 1.00 90.25 275 LEU A O 1
ATOM 2330 N N . MET A 1 276 ? 5.366 -5.501 -12.735 1.00 88.00 276 MET A N 1
ATOM 2331 C CA . MET A 1 276 ? 6.216 -5.828 -13.886 1.00 88.00 276 MET A CA 1
ATOM 2332 C C . MET A 1 276 ? 5.426 -5.825 -15.198 1.00 88.00 276 MET A C 1
ATOM 2334 O O . MET A 1 276 ? 5.874 -5.246 -16.182 1.00 88.00 276 MET A O 1
ATOM 2338 N N . TYR A 1 277 ? 4.229 -6.416 -15.217 1.00 87.06 277 TYR A N 1
ATOM 2339 C CA . TYR A 1 277 ? 3.356 -6.450 -16.392 1.00 87.06 277 TYR A CA 1
ATOM 2340 C C . TYR A 1 277 ? 2.923 -5.049 -16.830 1.00 87.06 277 TYR A C 1
ATOM 2342 O O . TYR A 1 277 ? 2.883 -4.755 -18.018 1.00 87.06 277 TYR A O 1
ATOM 2350 N N . THR A 1 278 ? 2.660 -4.150 -15.885 1.00 87.44 278 THR A N 1
ATOM 2351 C CA . THR A 1 278 ? 2.262 -2.773 -16.205 1.00 87.44 278 THR A CA 1
ATOM 2352 C C . THR A 1 278 ? 3.353 -2.025 -16.984 1.00 87.44 278 THR A C 1
ATOM 2354 O O . THR A 1 278 ? 3.063 -1.182 -17.829 1.00 87.44 278 THR A O 1
ATOM 2357 N N . ILE A 1 279 ? 4.618 -2.345 -16.719 1.00 85.56 279 ILE A N 1
ATOM 2358 C CA . ILE A 1 279 ? 5.770 -1.606 -17.242 1.00 85.56 279 ILE A CA 1
ATOM 2359 C C . ILE A 1 279 ? 6.432 -2.311 -18.427 1.00 85.56 279 ILE A C 1
ATOM 2361 O O . ILE A 1 279 ? 6.886 -1.646 -19.352 1.00 85.56 279 ILE A O 1
ATOM 2365 N N . TYR A 1 280 ? 6.465 -3.642 -18.436 1.00 79.06 280 TYR A N 1
ATOM 2366 C CA . TYR A 1 280 ? 7.084 -4.438 -19.501 1.00 79.06 280 TYR A CA 1
ATOM 2367 C C . TYR A 1 280 ? 6.099 -5.250 -20.344 1.00 79.06 280 TYR A C 1
ATOM 2369 O O . TYR A 1 280 ? 6.492 -5.752 -21.387 1.00 79.06 280 TYR A O 1
ATOM 2377 N N . GLY A 1 281 ? 4.847 -5.402 -19.909 1.00 74.50 281 GLY A N 1
ATOM 2378 C CA . GLY A 1 281 ? 3.832 -6.187 -20.617 1.00 74.50 281 GLY A CA 1
ATOM 2379 C C . GLY A 1 281 ? 2.865 -5.339 -21.440 1.00 74.50 281 GLY A C 1
ATOM 2380 O O . GLY A 1 281 ? 2.658 -5.630 -22.610 1.00 74.50 281 GLY A O 1
ATOM 2381 N N . LEU A 1 282 ? 2.284 -4.294 -20.840 1.00 76.31 282 LEU A N 1
ATOM 2382 C CA . LEU A 1 282 ? 1.285 -3.444 -21.501 1.00 76.31 282 LEU A CA 1
ATOM 2383 C C . LEU A 1 282 ? 1.881 -2.675 -22.685 1.00 76.31 282 LEU A C 1
ATOM 2385 O O . LEU A 1 282 ? 2.801 -1.868 -22.498 1.00 76.31 282 LEU A O 1
ATOM 2389 N N . ASP A 1 283 ? 1.305 -2.931 -23.861 1.00 66.81 283 ASP A N 1
ATOM 2390 C CA . ASP A 1 283 ? 1.458 -2.202 -25.126 1.00 66.81 283 ASP A CA 1
ATOM 2391 C C . ASP A 1 283 ? 2.917 -2.042 -25.595 1.00 66.81 283 ASP A C 1
ATOM 2393 O O . ASP A 1 283 ? 3.245 -1.144 -26.364 1.00 66.81 283 ASP A O 1
ATOM 2397 N N . ARG A 1 284 ? 3.829 -2.892 -25.100 1.00 70.19 284 ARG A N 1
ATOM 2398 C CA . ARG A 1 284 ? 5.265 -2.828 -25.420 1.00 70.19 284 ARG A CA 1
ATOM 2399 C C . ARG A 1 284 ? 5.687 -3.782 -26.531 1.00 70.19 284 ARG A C 1
ATOM 2401 O O . ARG A 1 284 ? 6.632 -3.475 -27.247 1.00 70.19 284 ARG A O 1
ATOM 2408 N N . CYS A 1 285 ? 4.999 -4.916 -26.655 1.00 66.75 285 CYS A N 1
ATOM 2409 C CA . CYS A 1 285 ? 5.278 -5.937 -27.669 1.00 66.75 285 CYS A CA 1
ATOM 2410 C C . CYS A 1 285 ? 4.123 -6.100 -28.678 1.00 66.75 285 CYS A C 1
ATOM 2412 O O . CYS A 1 285 ? 4.094 -7.086 -29.403 1.00 66.75 285 CYS A O 1
ATOM 2414 N N . GLU A 1 286 ? 3.145 -5.183 -28.699 1.00 55.81 286 GLU A N 1
ATOM 2415 C CA . GLU A 1 286 ? 1.963 -5.275 -29.578 1.00 55.81 286 GLU A CA 1
ATOM 2416 C C . GLU A 1 286 ? 2.234 -4.876 -31.038 1.00 55.81 286 GLU A C 1
ATOM 2418 O O . GLU A 1 286 ? 1.424 -5.193 -31.901 1.00 55.81 286 GLU A O 1
ATOM 2423 N N . ASP A 1 287 ? 3.397 -4.296 -31.352 1.00 46.72 287 ASP A N 1
ATOM 2424 C CA . ASP A 1 287 ? 3.822 -4.054 -32.743 1.00 46.72 287 ASP A CA 1
ATOM 2425 C C . ASP A 1 287 ? 4.342 -5.334 -33.456 1.00 46.72 287 ASP A C 1
ATOM 2427 O O . ASP A 1 287 ? 4.897 -5.254 -34.551 1.00 46.72 287 ASP A O 1
ATOM 2431 N N . GLU A 1 288 ? 4.175 -6.528 -32.864 1.00 43.75 288 GLU A N 1
ATOM 2432 C CA . GLU A 1 288 ? 4.505 -7.833 -33.476 1.00 43.75 288 GLU A CA 1
ATOM 2433 C C . GLU A 1 288 ? 3.272 -8.581 -34.049 1.00 43.75 288 GLU A C 1
ATOM 2435 O O . GLU A 1 288 ? 3.232 -9.814 -34.054 1.00 43.75 288 GLU A O 1
ATOM 2440 N N . THR A 1 289 ? 2.270 -7.858 -34.566 1.00 32.62 289 THR A N 1
ATOM 2441 C CA . THR A 1 289 ? 1.220 -8.412 -35.456 1.00 32.62 289 THR A CA 1
ATOM 2442 C C . THR A 1 289 ? 1.085 -7.595 -36.726 1.00 32.62 289 THR A C 1
ATOM 2444 O O . THR A 1 289 ? 0.989 -8.211 -37.812 1.00 32.62 289 THR A O 1
#

Secondary structure (DSSP, 8-state):
--HHHHHHHHHHHHTT----SS-S---PPPP-HHHHHHHHHHHHIIIIIITHHHHHHHHHHHHHHHHHHHTTS-TTGGG------SS-TTT-TT--HHHHHHHHHHHHHHHHHHHHHHHHHHHHHHHHHHHHHHHHHHHHHHHHHTTSS-HHHHHHHHHHHHHHHHHHHHHHHHHHHHHHTTGGGGGTT---HHHHHHHHHHHHHHHHHHHHHHHHHHHHTTT-HHHHHHHHHHHHHHHHTTSSSS--GGG-TTS-HHHHHHHHHTTTTHHHHHHHIIIIITTTSTT--